Protein AF-A0A1M4SDB7-F1 (afdb_monomer_lite)

Structure (mmCIF, N/CA/C/O backbone):
data_AF-A0A1M4SDB7-F1
#
_entry.id   AF-A0A1M4SDB7-F1
#
loop_
_atom_site.group_PDB
_atom_site.id
_atom_site.type_symbol
_atom_site.label_atom_id
_atom_site.label_alt_id
_atom_site.label_comp_id
_atom_site.label_asym_id
_atom_site.label_entity_id
_atom_site.label_seq_id
_atom_site.pdbx_PDB_ins_code
_atom_site.Cartn_x
_atom_site.Cartn_y
_atom_site.Cartn_z
_atom_site.occupancy
_atom_site.B_iso_or_equiv
_atom_site.auth_seq_id
_atom_site.auth_comp_id
_atom_site.auth_asym_id
_atom_site.auth_atom_id
_atom_site.pdbx_PDB_model_num
ATOM 1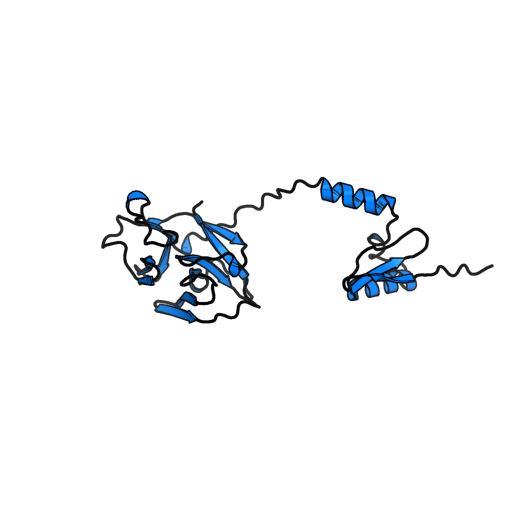 N N . MET A 1 1 ? -40.961 -13.966 50.372 1.00 44.09 1 MET A N 1
ATOM 2 C CA . MET A 1 1 ? -39.857 -13.161 49.801 1.00 44.09 1 MET A CA 1
ATOM 3 C C . MET A 1 1 ? -40.370 -12.512 48.524 1.00 44.09 1 MET A C 1
ATOM 5 O O . MET A 1 1 ? -40.897 -13.235 47.687 1.00 44.09 1 MET A O 1
ATOM 9 N N . LYS A 1 2 ? -40.316 -11.179 48.392 1.00 45.41 2 LYS A N 1
ATOM 10 C CA . LYS A 1 2 ? -40.636 -10.516 47.117 1.00 45.41 2 LYS A CA 1
ATOM 11 C C . LYS A 1 2 ? -39.521 -10.863 46.132 1.00 45.41 2 LYS A C 1
ATOM 13 O O . LYS A 1 2 ? -38.363 -10.577 46.411 1.00 45.41 2 LYS A O 1
ATOM 18 N N . LYS A 1 3 ? -39.868 -11.522 45.027 1.00 49.06 3 LYS A N 1
ATOM 19 C CA . LYS A 1 3 ? -38.944 -11.777 43.921 1.00 49.06 3 LYS A CA 1
ATOM 20 C C . LYS A 1 3 ? -38.669 -10.416 43.278 1.00 49.06 3 LYS A C 1
ATOM 22 O O . LYS A 1 3 ? -39.577 -9.844 42.680 1.00 49.06 3 LYS A O 1
ATOM 27 N N . VAL A 1 4 ? -37.485 -9.851 43.502 1.00 57.19 4 VAL A N 1
ATOM 28 C CA . VAL A 1 4 ? -37.049 -8.657 42.772 1.00 57.19 4 VAL A CA 1
ATOM 29 C C . VAL A 1 4 ? -36.775 -9.137 41.353 1.00 57.19 4 VAL A C 1
ATOM 31 O O . VAL A 1 4 ? -35.873 -9.940 41.134 1.00 57.19 4 VAL A O 1
ATOM 34 N N . VAL A 1 5 ? -37.648 -8.765 40.421 1.00 63.41 5 VAL A N 1
ATOM 35 C CA . VAL A 1 5 ? -37.418 -8.991 38.996 1.00 63.41 5 VAL A CA 1
ATOM 36 C C . VAL A 1 5 ? -36.678 -7.754 38.519 1.00 63.41 5 VAL A C 1
ATOM 38 O O . VAL A 1 5 ? -37.283 -6.697 38.354 1.00 63.41 5 VAL A O 1
ATOM 41 N N . GLU A 1 6 ? -35.360 -7.857 38.399 1.00 73.31 6 GLU A N 1
ATOM 42 C CA . GLU A 1 6 ? -34.582 -6.810 37.747 1.00 73.31 6 GLU A CA 1
ATOM 43 C C . GLU A 1 6 ? -34.997 -6.743 36.276 1.00 73.31 6 GLU A C 1
ATOM 45 O O . GLU A 1 6 ? -35.140 -7.766 35.605 1.00 73.31 6 GLU A O 1
ATOM 50 N N . THR A 1 7 ? -35.286 -5.531 35.807 1.00 89.19 7 THR A N 1
ATOM 51 C CA . THR A 1 7 ? -35.709 -5.286 34.427 1.00 89.19 7 THR A CA 1
ATOM 52 C C . THR A 1 7 ? -34.480 -4.967 33.593 1.00 89.19 7 THR A C 1
ATOM 54 O O . THR A 1 7 ? -33.691 -4.106 33.977 1.00 89.19 7 THR A O 1
ATOM 57 N N . ILE A 1 8 ? -34.342 -5.657 32.463 1.00 91.81 8 ILE A N 1
ATOM 58 C CA . ILE A 1 8 ? -33.351 -5.356 31.431 1.00 91.81 8 ILE A CA 1
ATOM 59 C C . ILE A 1 8 ? -34.097 -4.682 30.282 1.00 91.81 8 ILE A C 1
ATOM 61 O O . ILE A 1 8 ? -35.054 -5.250 29.750 1.00 91.81 8 ILE A O 1
ATOM 65 N N . THR A 1 9 ? -33.668 -3.483 29.908 1.00 94.75 9 THR A N 1
ATOM 66 C CA . THR A 1 9 ? -34.234 -2.716 28.793 1.00 94.75 9 THR A CA 1
ATOM 67 C C . THR A 1 9 ? -33.247 -2.722 27.636 1.00 94.75 9 THR A C 1
ATOM 69 O O . THR A 1 9 ? -32.058 -2.512 27.848 1.00 94.75 9 THR A O 1
ATOM 72 N N . ILE A 1 10 ? -33.737 -2.952 26.418 1.00 96.44 10 ILE A N 1
ATOM 73 C CA . ILE A 1 10 ? -32.946 -2.834 25.190 1.00 96.44 10 ILE A CA 1
ATOM 74 C C . ILE A 1 10 ? -33.500 -1.648 24.408 1.00 96.44 10 ILE A C 1
ATOM 76 O O . ILE A 1 10 ? -34.670 -1.641 24.023 1.00 96.44 10 ILE A O 1
ATOM 80 N N . GLU A 1 11 ? -32.661 -0.654 24.173 1.00 96.00 11 GLU A N 1
ATOM 81 C CA . GLU A 1 11 ? -32.990 0.553 23.430 1.00 96.00 11 GLU A CA 1
ATOM 82 C C . GLU A 1 11 ? -32.292 0.490 22.074 1.00 96.00 11 GLU A C 1
ATOM 84 O O . GLU A 1 11 ? -31.099 0.201 21.989 1.00 96.00 11 GLU A O 1
ATOM 89 N N . LYS A 1 12 ? -33.029 0.754 20.995 1.00 94.56 12 LYS A N 1
ATOM 90 C CA . LYS A 1 12 ? -32.434 0.915 19.668 1.00 94.56 12 LYS A CA 1
ATOM 91 C C . LYS A 1 12 ? -32.059 2.380 19.483 1.00 94.56 12 LYS A C 1
ATOM 93 O O . LYS A 1 12 ? -32.937 3.241 19.517 1.00 94.56 12 LYS A O 1
ATOM 98 N N . LEU A 1 13 ? -30.775 2.643 19.292 1.00 93.00 13 LEU A N 1
ATOM 99 C CA . LEU A 1 13 ? -30.229 3.983 19.135 1.00 93.00 13 LEU A CA 1
ATOM 100 C C . LEU A 1 13 ? -30.345 4.474 17.687 1.00 93.00 13 LEU A C 1
ATOM 102 O O . LEU A 1 13 ? -30.481 3.698 16.732 1.00 93.00 13 LEU A O 1
ATOM 106 N N . GLU A 1 14 ? -30.268 5.793 17.525 1.00 84.75 14 GLU A N 1
ATOM 107 C CA . GLU A 1 14 ? -30.090 6.422 16.219 1.00 84.75 14 GLU A CA 1
ATOM 108 C C . GLU A 1 14 ? -28.768 5.933 15.597 1.00 84.75 14 GLU A C 1
ATOM 110 O O . GLU A 1 14 ? -27.750 5.848 16.277 1.00 84.75 14 GLU A O 1
ATOM 115 N N . GLY A 1 15 ? -28.794 5.520 14.326 1.00 85.38 15 GLY A N 1
ATOM 116 C CA . GLY A 1 15 ? -27.656 4.854 13.672 1.00 85.38 15 GLY A CA 1
ATOM 117 C C . GLY A 1 15 ? -27.678 3.320 13.731 1.00 85.38 15 GLY A C 1
ATOM 118 O O . GLY A 1 15 ? -26.839 2.678 13.110 1.00 85.38 15 GLY A O 1
ATOM 119 N N . GLY A 1 16 ? -28.667 2.713 14.398 1.00 88.12 16 GLY A N 1
ATOM 120 C CA . GLY A 1 16 ? -28.910 1.265 14.342 1.00 88.12 16 GLY A CA 1
ATOM 121 C C . GLY A 1 16 ? -28.193 0.430 15.405 1.00 88.12 16 GLY A C 1
ATOM 122 O O . GLY A 1 16 ? -28.398 -0.783 15.429 1.00 88.12 16 GLY A O 1
ATOM 123 N N . ALA A 1 17 ? -27.419 1.065 16.288 1.00 93.75 17 ALA A N 1
ATOM 124 C CA . ALA A 1 17 ? -26.814 0.436 17.460 1.00 93.75 17 ALA A CA 1
ATOM 125 C C . ALA A 1 17 ? -27.846 0.147 18.568 1.00 93.75 17 ALA A C 1
ATOM 127 O O . ALA A 1 17 ? -28.995 0.600 18.513 1.00 93.75 17 ALA A O 1
ATOM 128 N N . PHE A 1 18 ? -27.424 -0.595 19.591 1.00 95.69 18 PHE A N 1
ATOM 129 C CA . PHE A 1 18 ? -28.254 -0.984 20.728 1.00 95.69 18 PHE A CA 1
ATOM 130 C C . PHE A 1 18 ? -27.613 -0.598 22.059 1.00 95.69 18 PHE A C 1
ATOM 132 O O . PHE A 1 18 ? -26.420 -0.806 22.260 1.00 95.69 18 PHE A O 1
ATOM 139 N N . ASN A 1 19 ? -28.438 -0.123 22.988 1.00 95.94 19 ASN A N 1
ATOM 140 C CA . ASN A 1 19 ? -28.073 0.099 24.380 1.00 95.94 19 ASN A CA 1
ATOM 141 C C . ASN A 1 19 ? -28.839 -0.885 25.269 1.00 95.94 19 ASN A C 1
ATOM 143 O O . ASN A 1 19 ? -30.054 -1.032 25.136 1.00 95.94 19 ASN A O 1
ATOM 147 N N . VAL A 1 20 ? -28.144 -1.562 26.177 1.00 95.25 20 VAL A N 1
ATOM 148 C CA . VAL A 1 20 ? -28.740 -2.462 27.168 1.00 95.25 20 VAL A CA 1
ATOM 149 C C . VAL A 1 20 ? -28.622 -1.810 28.535 1.00 95.25 20 VAL A C 1
ATOM 151 O O . VAL A 1 20 ? -27.523 -1.459 28.948 1.00 95.25 20 VAL A O 1
ATOM 154 N N . VAL A 1 21 ? -29.742 -1.664 29.242 1.00 93.81 21 VAL A N 1
ATOM 155 C CA . VAL A 1 21 ? -29.831 -0.985 30.542 1.00 93.81 21 VAL A CA 1
ATOM 156 C C . VAL A 1 21 ? -30.334 -1.952 31.608 1.00 93.81 21 VAL A C 1
ATOM 158 O O . VAL A 1 21 ? -31.355 -2.616 31.418 1.00 93.81 21 VAL A O 1
ATOM 161 N N . GLN A 1 22 ? -29.651 -1.993 32.752 1.00 91.25 22 GLN A N 1
ATOM 162 C CA . GLN A 1 22 ? -30.081 -2.718 33.948 1.00 91.25 22 GLN A CA 1
ATOM 163 C C . GLN A 1 22 ? -29.703 -1.905 35.190 1.00 91.25 22 GLN A C 1
ATOM 165 O O . GLN A 1 22 ? -28.526 -1.751 35.516 1.00 91.25 22 GLN A O 1
ATOM 170 N N . GLY A 1 23 ? -30.708 -1.385 35.896 1.00 89.00 23 GLY A N 1
ATOM 171 C CA . GLY A 1 23 ? -30.477 -0.520 37.055 1.00 89.00 23 GLY A CA 1
ATOM 172 C C . GLY A 1 23 ? -29.825 0.808 36.658 1.00 89.00 23 GLY A C 1
ATOM 173 O O . GLY A 1 23 ? -30.372 1.543 35.842 1.00 89.00 23 GLY A O 1
ATOM 174 N N . ASP A 1 24 ? -28.678 1.118 37.259 1.00 90.75 24 ASP A N 1
ATOM 175 C CA . ASP A 1 24 ? -27.860 2.315 37.013 1.00 90.75 24 ASP A CA 1
ATOM 176 C C . ASP A 1 24 ? -26.746 2.095 35.972 1.00 90.75 24 ASP A C 1
ATOM 178 O O . ASP A 1 24 ? -25.956 3.004 35.703 1.00 90.75 24 ASP A O 1
ATOM 182 N N . ARG A 1 25 ? -26.679 0.897 35.380 1.00 91.81 25 ARG A N 1
ATOM 183 C CA . ARG A 1 25 ? -25.647 0.505 34.419 1.00 91.81 25 ARG A CA 1
ATOM 184 C C . ARG A 1 25 ? -26.203 0.338 33.019 1.00 91.81 25 ARG A C 1
ATOM 186 O O . ARG A 1 25 ? -27.335 -0.117 32.837 1.00 91.81 25 ARG A O 1
ATOM 193 N N . TYR A 1 26 ? -25.369 0.651 32.035 1.00 94.44 26 TYR A N 1
ATOM 194 C CA . TYR A 1 26 ? -25.718 0.533 30.626 1.00 94.44 26 TYR A CA 1
ATOM 195 C C . TYR A 1 26 ? -24.505 0.208 29.745 1.00 94.44 26 TYR A C 1
ATOM 197 O O . TYR A 1 26 ? -23.362 0.428 30.155 1.00 94.44 26 TYR A O 1
ATOM 205 N N . SER A 1 27 ? -24.754 -0.328 28.547 1.00 92.44 27 SER A N 1
ATOM 206 C CA . SER A 1 27 ? -23.711 -0.759 27.602 1.00 92.44 27 SER A CA 1
ATOM 207 C C . SER A 1 27 ? -23.250 0.309 26.610 1.00 92.44 27 SER A C 1
ATOM 209 O O . SER A 1 27 ? -22.166 0.174 26.052 1.00 92.44 27 SER A O 1
ATOM 211 N N . ASP A 1 28 ? -24.059 1.352 26.408 1.00 87.75 28 ASP A N 1
ATOM 212 C CA . ASP A 1 28 ? -23.886 2.429 25.422 1.00 87.75 28 ASP A CA 1
ATOM 213 C C . ASP A 1 28 ? -24.162 1.973 23.980 1.00 87.75 28 ASP A C 1
ATOM 215 O O . ASP A 1 28 ? -25.329 1.872 23.604 1.00 87.75 28 ASP A O 1
ATOM 219 N N . GLN A 1 29 ? -23.137 1.658 23.181 1.00 91.69 29 GLN A N 1
ATOM 220 C CA . GLN A 1 29 ? -23.291 1.311 21.762 1.00 91.69 29 GLN A CA 1
ATOM 221 C C . GLN A 1 29 ? -22.813 -0.110 21.465 1.00 91.69 29 GLN A C 1
ATOM 223 O O . GLN A 1 29 ? -21.615 -0.363 21.383 1.00 91.69 29 GLN A O 1
ATOM 228 N N . LEU A 1 30 ? -23.761 -1.026 21.265 1.00 92.06 30 LEU A N 1
ATOM 229 C CA . LEU A 1 30 ? -23.500 -2.402 20.847 1.00 92.06 30 LEU A CA 1
ATOM 230 C C . LEU A 1 30 ? -24.044 -2.685 19.446 1.00 92.06 30 LEU A C 1
ATOM 232 O O . LEU A 1 30 ? -25.121 -2.210 19.066 1.00 92.06 30 LEU A O 1
ATOM 236 N N . GLY A 1 31 ? -23.332 -3.532 18.708 1.00 91.75 31 GLY A N 1
ATOM 237 C CA . GLY A 1 31 ? -23.851 -4.228 17.539 1.00 91.75 31 GLY A CA 1
ATOM 238 C C . GLY A 1 31 ? -24.900 -5.285 17.910 1.00 91.75 31 GLY A C 1
ATOM 239 O O . GLY A 1 31 ? -25.109 -5.619 19.077 1.00 91.75 31 GLY A O 1
ATOM 240 N N . TRP A 1 32 ? -25.577 -5.835 16.898 1.00 91.19 32 TRP A N 1
ATOM 241 C CA . TRP A 1 32 ? -26.649 -6.822 17.090 1.00 91.19 32 TRP A CA 1
ATOM 242 C C . TRP A 1 32 ? -26.182 -8.071 17.856 1.00 91.19 32 TRP A C 1
ATOM 244 O O . TRP A 1 32 ? -26.794 -8.445 18.857 1.00 91.19 32 TRP A O 1
ATOM 254 N N . ASP A 1 33 ? -25.077 -8.682 17.423 1.00 92.50 33 ASP A N 1
ATOM 255 C CA . ASP A 1 33 ? -24.557 -9.909 18.040 1.00 92.50 33 ASP A CA 1
ATOM 256 C C . ASP A 1 33 ? -24.003 -9.656 19.450 1.00 92.50 33 ASP A C 1
ATOM 258 O O . ASP A 1 33 ? -24.187 -10.474 20.354 1.00 92.50 33 ASP A O 1
ATOM 262 N N . GLU A 1 34 ? -23.393 -8.489 19.672 1.00 92.00 34 GLU A N 1
ATOM 263 C CA . GLU A 1 34 ? -22.890 -8.064 20.983 1.00 92.00 34 GLU A CA 1
ATOM 264 C C . GLU A 1 34 ? -24.038 -7.864 21.981 1.00 92.00 34 GLU A C 1
ATOM 266 O O . GLU A 1 34 ? -23.973 -8.353 23.112 1.00 92.00 34 GLU A O 1
ATOM 271 N N . MET A 1 35 ? -25.130 -7.223 21.547 1.00 94.38 35 MET A N 1
ATOM 272 C CA . MET A 1 35 ? -26.349 -7.062 22.343 1.00 94.38 35 MET A CA 1
ATOM 273 C C . MET A 1 35 ? -26.949 -8.419 22.731 1.00 94.38 35 MET A C 1
ATOM 275 O O . MET A 1 35 ? -27.258 -8.637 23.906 1.00 94.38 35 MET A O 1
ATOM 279 N N . LEU A 1 36 ? -27.063 -9.361 21.787 1.00 92.38 36 LEU A N 1
ATOM 280 C CA . LEU A 1 36 ? -27.578 -10.706 22.071 1.00 92.38 36 LEU A CA 1
ATOM 281 C C . LEU A 1 36 ? -26.688 -11.467 23.059 1.00 92.38 36 LEU A C 1
ATOM 283 O O . LEU A 1 36 ? -27.201 -12.120 23.977 1.00 92.38 36 LEU A O 1
ATOM 287 N N . GLY A 1 37 ? -25.367 -11.368 22.897 1.00 90.25 37 GLY A N 1
ATOM 288 C CA . GLY A 1 37 ? -24.394 -11.955 23.814 1.00 90.25 37 GLY A CA 1
ATOM 289 C C . GLY A 1 37 ? -24.533 -11.392 25.227 1.00 90.25 37 GLY A C 1
ATOM 290 O O . GLY A 1 37 ? -24.603 -12.156 26.194 1.00 90.25 37 GLY A O 1
ATOM 291 N N . LEU A 1 38 ? -24.668 -10.069 25.349 1.00 91.69 38 LEU A N 1
ATOM 292 C CA . LEU A 1 38 ? -24.831 -9.399 26.635 1.00 91.69 38 LEU A CA 1
ATOM 293 C C . LEU A 1 38 ? -26.140 -9.788 27.328 1.00 91.69 38 LEU A C 1
ATOM 295 O O . LEU A 1 38 ? -26.120 -10.187 28.490 1.00 91.69 38 LEU A O 1
ATOM 299 N N . VAL A 1 39 ? -27.274 -9.736 26.627 1.00 91.25 39 VAL A N 1
ATOM 300 C CA . VAL A 1 39 ? -28.582 -10.110 27.196 1.00 91.25 39 VAL A CA 1
ATOM 301 C C . VAL A 1 39 ? -28.589 -11.573 27.640 1.00 91.25 39 VAL A C 1
ATOM 303 O O . VAL A 1 39 ? -29.097 -11.897 28.717 1.00 91.25 39 VAL A O 1
ATOM 306 N N . SER A 1 40 ? -27.980 -12.463 26.853 1.00 89.06 40 SER A N 1
ATOM 307 C CA . SER A 1 40 ? -27.821 -13.873 27.226 1.00 89.06 40 SER A CA 1
ATOM 308 C C . SER A 1 40 ? -26.972 -14.025 28.490 1.00 89.06 40 SER A C 1
ATOM 310 O O . SER A 1 40 ? -27.337 -14.770 29.401 1.00 89.06 40 SER A O 1
ATOM 312 N N . ALA A 1 41 ? -25.869 -13.279 28.592 1.00 87.69 41 ALA A N 1
ATOM 313 C CA . ALA A 1 41 ? -25.008 -13.285 29.768 1.00 87.69 41 ALA A CA 1
ATOM 314 C C . ALA A 1 41 ? -25.743 -12.785 31.026 1.00 87.69 41 ALA A 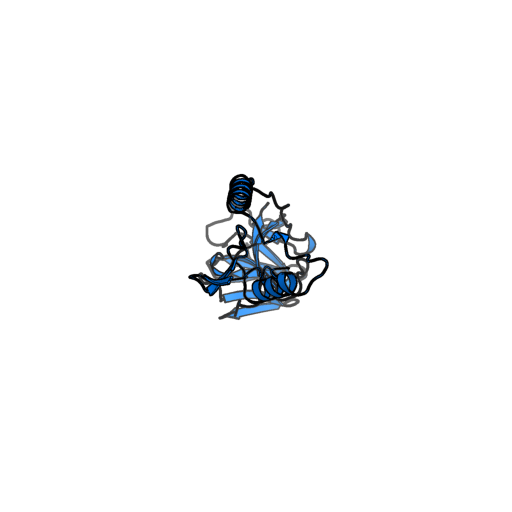C 1
ATOM 316 O O . ALA A 1 41 ? -25.644 -13.418 32.075 1.00 87.69 41 ALA A O 1
ATOM 317 N N . LEU A 1 42 ? -26.540 -11.718 30.907 1.00 86.38 42 LEU A N 1
ATOM 318 C CA . LEU A 1 42 ? -27.315 -11.136 32.010 1.00 86.38 42 LEU A CA 1
ATOM 319 C C . LEU A 1 42 ? -28.453 -12.034 32.508 1.00 86.38 42 LEU A C 1
ATOM 321 O O . LEU A 1 42 ? -28.862 -11.933 33.663 1.00 86.38 42 LEU A O 1
ATOM 325 N N . THR A 1 43 ? -28.985 -12.902 31.647 1.00 85.50 43 THR A N 1
ATOM 326 C CA . THR A 1 43 ? -30.176 -13.708 31.962 1.00 85.50 43 THR A CA 1
ATOM 327 C C . THR A 1 43 ? -29.873 -15.168 32.294 1.00 85.50 43 THR A C 1
ATOM 329 O O . THR A 1 43 ? -30.676 -15.804 32.979 1.00 85.50 43 THR A O 1
ATOM 332 N N . ILE A 1 44 ? -28.741 -15.715 31.832 1.00 76.12 44 ILE A N 1
ATOM 333 C CA . ILE A 1 44 ? -28.458 -17.160 31.893 1.00 76.12 44 ILE A CA 1
ATOM 334 C C . ILE A 1 44 ? -27.129 -17.485 32.590 1.00 76.12 44 ILE A C 1
ATOM 336 O O . ILE A 1 44 ? -27.035 -18.506 33.277 1.00 76.12 44 ILE A O 1
ATOM 340 N N . ALA A 1 45 ? -26.081 -16.679 32.404 1.00 66.06 45 ALA A N 1
ATOM 341 C CA . ALA A 1 45 ? -24.730 -17.099 32.768 1.00 66.06 45 ALA A CA 1
ATOM 342 C C . ALA A 1 45 ? -24.467 -17.007 34.283 1.00 66.06 45 ALA A C 1
ATOM 344 O O . ALA A 1 45 ? -24.686 -15.977 34.913 1.00 66.06 45 ALA A O 1
ATOM 345 N N . LYS A 1 46 ? -23.941 -18.096 34.867 1.00 58.62 46 LYS A N 1
ATOM 346 C CA . LYS A 1 46 ? -23.459 -18.128 36.264 1.00 58.62 46 LYS A CA 1
ATOM 347 C C . LYS A 1 46 ? -22.172 -17.324 36.477 1.00 58.62 46 LYS A C 1
ATOM 349 O O . LYS A 1 46 ? -21.917 -16.930 37.608 1.00 58.62 46 LYS A O 1
ATOM 354 N N . ASP A 1 47 ? -21.389 -17.125 35.414 1.00 62.09 47 ASP A N 1
ATOM 355 C CA . ASP A 1 47 ? -20.155 -16.331 35.411 1.00 62.09 47 ASP A CA 1
ATOM 356 C C . ASP A 1 47 ? -20.013 -15.573 34.066 1.00 62.09 47 ASP A C 1
ATOM 358 O O . ASP A 1 47 ? -19.471 -16.096 33.089 1.00 62.09 47 ASP A O 1
ATOM 362 N N . PRO A 1 48 ? -20.667 -14.409 33.931 1.00 63.00 48 PRO A N 1
ATOM 363 C CA . PRO A 1 48 ? -20.790 -13.694 32.658 1.00 63.00 48 PRO A CA 1
ATOM 364 C C . PRO A 1 48 ? -19.544 -12.864 32.279 1.00 63.00 48 PRO A C 1
ATOM 366 O O . PRO A 1 48 ? -19.333 -11.760 32.779 1.00 63.00 48 PRO A O 1
ATOM 369 N N . ASN A 1 49 ? -18.788 -13.324 31.274 1.00 64.81 49 ASN A N 1
ATOM 370 C CA . ASN A 1 49 ? -17.640 -12.597 30.692 1.00 64.81 49 ASN A CA 1
ATOM 371 C C . ASN A 1 49 ? -18.002 -11.237 30.049 1.00 64.81 49 ASN A C 1
ATOM 373 O O . ASN A 1 49 ? -17.145 -10.369 29.880 1.00 64.81 49 ASN A O 1
ATOM 377 N N . CYS A 1 50 ? -19.270 -11.023 29.692 1.00 68.69 50 CYS A N 1
ATOM 378 C CA . CYS A 1 50 ? -19.730 -9.820 28.990 1.00 68.69 50 CYS A CA 1
ATOM 379 C C . CYS A 1 50 ? -20.129 -8.666 29.930 1.00 68.69 50 CYS A C 1
ATOM 381 O O . CYS A 1 50 ? -20.491 -7.596 29.450 1.00 68.69 50 CYS A O 1
ATOM 383 N N . LEU A 1 51 ? -20.049 -8.831 31.261 1.00 77.88 51 LEU A N 1
ATOM 384 C CA . LEU A 1 51 ? -20.441 -7.766 32.202 1.00 77.88 51 LEU A CA 1
ATOM 385 C C . LEU A 1 51 ? -19.547 -6.530 32.154 1.00 77.88 51 LEU A C 1
ATOM 387 O O . LEU A 1 51 ? -19.965 -5.478 32.625 1.00 77.88 51 LEU A O 1
ATOM 391 N N . HIS A 1 52 ? -18.344 -6.630 31.587 1.00 81.19 52 HIS A N 1
ATOM 392 C CA . HIS A 1 52 ? -17.446 -5.484 31.448 1.00 81.19 52 HIS A CA 1
ATOM 393 C C . HIS A 1 52 ? -18.034 -4.365 30.566 1.00 81.19 52 HIS A C 1
ATOM 395 O O . HIS A 1 52 ? -17.571 -3.227 30.642 1.00 81.19 52 HIS A O 1
ATOM 401 N N . TRP A 1 53 ? -19.058 -4.668 29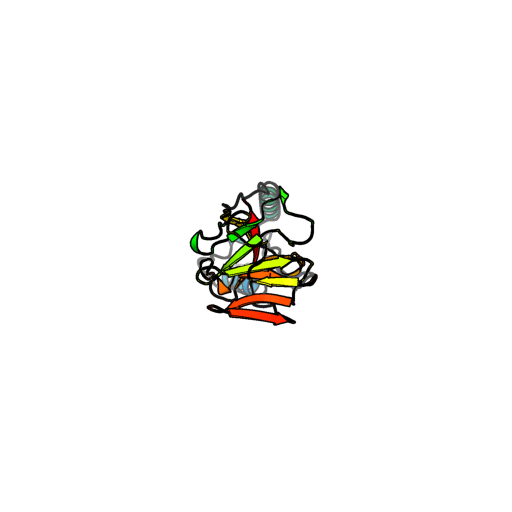.759 1.00 85.00 53 TRP A N 1
ATOM 402 C CA . TRP A 1 53 ? -19.833 -3.672 29.020 1.00 85.00 53 TRP A CA 1
ATOM 403 C C . TRP A 1 53 ? -20.839 -2.919 29.896 1.00 85.00 53 TRP A C 1
ATOM 405 O O . TRP A 1 53 ? -21.147 -1.774 29.594 1.00 85.00 53 TRP A O 1
ATOM 415 N N . MET A 1 54 ? -21.320 -3.504 30.998 1.00 91.62 54 MET A N 1
ATOM 416 C CA . MET A 1 54 ? -22.288 -2.865 31.896 1.00 91.62 54 MET A CA 1
ATOM 417 C C . MET A 1 54 ? -21.585 -1.944 32.887 1.00 91.62 54 MET A C 1
ATOM 419 O O . MET A 1 54 ? -21.152 -2.379 33.959 1.00 91.62 54 MET A O 1
ATOM 423 N N . LYS A 1 55 ? -21.517 -0.663 32.538 1.00 91.31 55 LYS A N 1
ATOM 424 C CA . LYS A 1 55 ? -20.827 0.368 33.318 1.00 91.31 55 LYS A CA 1
ATOM 425 C C . LYS A 1 55 ? -21.800 1.421 33.830 1.00 91.31 55 LYS A C 1
ATOM 427 O O . LYS A 1 55 ? -22.855 1.638 33.230 1.00 91.31 55 LYS A O 1
ATOM 432 N N . THR A 1 56 ? -21.452 2.084 34.928 1.00 92.88 56 THR A N 1
ATOM 433 C CA . THR A 1 56 ? -22.152 3.304 35.347 1.00 92.88 56 THR A CA 1
ATOM 434 C C . THR A 1 56 ? -21.785 4.467 34.428 1.00 92.88 56 THR A C 1
ATOM 436 O O . THR A 1 56 ? -20.829 4.409 33.648 1.00 92.88 56 THR A O 1
ATOM 439 N N . LYS A 1 57 ? -22.531 5.565 34.539 1.00 90.19 57 LYS A N 1
ATOM 440 C CA . LYS A 1 57 ? -22.232 6.793 33.802 1.00 90.19 57 LYS A CA 1
ATOM 441 C C . LYS A 1 57 ? -20.815 7.306 34.091 1.00 90.19 57 LYS A C 1
ATOM 443 O O . LYS A 1 57 ? -20.096 7.665 33.165 1.00 90.19 57 LYS A O 1
ATOM 448 N N . GLU A 1 58 ? -20.395 7.302 35.353 1.00 88.94 58 GLU A N 1
ATOM 449 C CA . GLU A 1 58 ? -19.069 7.768 35.772 1.00 88.94 58 GLU A CA 1
ATOM 450 C C . GLU A 1 58 ? -17.952 6.892 35.192 1.00 88.94 58 GLU A C 1
ATOM 452 O O . GLU A 1 58 ? -16.918 7.404 34.770 1.00 88.94 58 GLU A O 1
ATOM 457 N N . GLU A 1 59 ? -18.157 5.576 35.132 1.00 88.56 59 GLU A N 1
ATOM 458 C CA . GLU A 1 59 ? -17.201 4.634 34.539 1.00 88.56 59 GLU A CA 1
ATOM 459 C C . GLU A 1 59 ? -17.077 4.832 33.020 1.00 88.56 59 GLU A C 1
ATOM 461 O O . GLU A 1 59 ? -15.971 4.776 32.474 1.00 88.56 59 GLU A O 1
ATOM 466 N N . HIS A 1 60 ? -18.188 5.114 32.333 1.00 88.19 60 HIS A N 1
ATOM 467 C CA . HIS A 1 60 ? -18.178 5.497 30.918 1.00 88.19 60 HIS A CA 1
ATOM 468 C C . HIS A 1 60 ? -17.437 6.814 30.690 1.00 88.19 60 HIS A C 1
ATOM 470 O O . HIS A 1 60 ? -16.580 6.895 29.812 1.00 88.19 60 HIS A O 1
ATOM 476 N N . GLU A 1 61 ? -17.696 7.833 31.507 1.00 86.44 61 GLU A N 1
ATOM 477 C CA . GLU A 1 61 ? -17.001 9.121 31.420 1.00 86.44 61 GLU A CA 1
ATOM 478 C C . GLU A 1 61 ? -15.493 8.979 31.673 1.00 86.44 61 GLU A C 1
ATOM 480 O O . GLU A 1 61 ? -14.690 9.555 30.937 1.00 86.44 61 GLU A O 1
ATOM 485 N N . GLN A 1 62 ? -15.089 8.169 32.656 1.00 86.38 62 GLN A N 1
ATOM 486 C CA . GLN A 1 62 ? -13.680 7.869 32.931 1.00 86.38 62 GLN A CA 1
ATOM 487 C C . GLN A 1 62 ? -13.016 7.118 31.775 1.00 86.38 62 GLN A C 1
ATOM 489 O O . GLN A 1 62 ? -11.882 7.430 31.411 1.00 86.38 62 GLN A O 1
ATOM 494 N N . HIS A 1 63 ? -13.717 6.156 31.175 1.00 81.50 63 HIS A N 1
ATOM 495 C CA . HIS A 1 63 ? -13.224 5.414 30.018 1.00 81.50 63 HIS A CA 1
ATOM 496 C C . HIS A 1 63 ? -13.067 6.314 28.786 1.00 81.50 63 HIS A C 1
ATOM 498 O O . HIS A 1 63 ? -12.044 6.280 28.110 1.00 81.50 63 HIS A O 1
ATOM 504 N N . LEU A 1 64 ? -14.036 7.188 28.519 1.00 80.88 64 LEU A N 1
ATOM 505 C CA . LEU A 1 64 ? -13.931 8.166 27.438 1.00 80.88 64 LEU A CA 1
ATOM 506 C C . LEU A 1 64 ? -12.809 9.176 27.698 1.00 80.88 64 LEU A C 1
ATOM 508 O O . LEU A 1 64 ? -12.098 9.555 26.770 1.00 80.88 64 LEU A O 1
ATOM 512 N N . ALA A 1 65 ? -12.615 9.601 28.948 1.00 81.44 65 ALA A N 1
ATOM 513 C CA . ALA A 1 65 ? -11.511 10.475 29.325 1.00 81.44 65 ALA A CA 1
ATOM 514 C C . ALA A 1 65 ? -10.147 9.791 29.146 1.00 81.44 65 ALA A C 1
ATOM 516 O O . ALA A 1 65 ? -9.204 10.441 28.697 1.00 81.44 65 ALA A O 1
ATOM 517 N N . SER A 1 66 ? -10.028 8.492 29.447 1.00 76.94 66 SER A N 1
ATOM 518 C CA . SER A 1 66 ? -8.782 7.754 29.219 1.00 76.94 66 SER A CA 1
ATOM 519 C C . SER A 1 66 ? -8.491 7.567 27.731 1.00 76.94 66 SER A C 1
ATOM 521 O O . SER A 1 66 ? -7.348 7.750 27.328 1.00 76.94 66 SER A O 1
ATOM 523 N N . ILE A 1 67 ? -9.513 7.313 26.905 1.00 72.06 67 ILE A N 1
ATOM 524 C CA . ILE A 1 67 ? -9.370 7.250 25.443 1.00 72.06 67 ILE A CA 1
ATOM 525 C C . ILE A 1 67 ? -8.968 8.613 24.870 1.00 72.06 67 ILE A C 1
ATOM 527 O O . ILE A 1 67 ? -8.046 8.685 24.065 1.00 72.06 67 ILE A O 1
ATOM 531 N N . ARG A 1 68 ? -9.604 9.708 25.307 1.00 71.38 68 ARG A N 1
ATOM 532 C CA . ARG A 1 68 ? -9.258 11.072 24.858 1.00 71.38 68 ARG A CA 1
ATOM 533 C C . ARG A 1 68 ? -7.831 11.485 25.217 1.00 71.38 68 ARG A C 1
ATOM 535 O O . ARG A 1 68 ? -7.262 12.320 24.525 1.00 71.38 68 ARG A O 1
ATOM 542 N N . ASN A 1 69 ? -7.284 10.927 26.293 1.00 65.50 69 ASN A N 1
ATOM 543 C CA . ASN A 1 69 ? -5.925 11.190 26.758 1.00 65.50 69 ASN A CA 1
ATOM 544 C C . ASN A 1 69 ? -4.914 10.133 26.288 1.00 65.50 69 ASN A C 1
ATOM 546 O O . ASN A 1 69 ? -3.749 10.210 26.683 1.00 65.50 69 ASN A O 1
ATOM 550 N N . MET A 1 70 ? -5.322 9.150 25.474 1.00 55.72 70 MET A N 1
ATOM 551 C CA . MET A 1 70 ? -4.351 8.282 24.818 1.00 55.72 70 MET A CA 1
ATOM 552 C C . MET A 1 70 ? -3.568 9.112 23.794 1.00 55.72 70 MET A C 1
ATOM 554 O O . MET A 1 70 ? -4.183 9.839 23.009 1.00 55.72 70 MET A O 1
ATOM 558 N N . PRO A 1 71 ? -2.226 9.036 23.792 1.00 54.59 71 PRO A N 1
ATOM 559 C CA . PRO A 1 71 ? -1.434 9.669 22.752 1.00 54.59 71 PRO A CA 1
ATOM 560 C C . PRO A 1 71 ? -1.887 9.130 21.391 1.00 54.59 71 PRO A C 1
ATOM 562 O O . PRO A 1 71 ? -1.977 7.921 21.188 1.00 54.59 71 PRO A O 1
ATOM 565 N N . SER A 1 72 ? -2.195 10.042 20.470 1.00 57.41 72 SER A N 1
ATOM 566 C CA . SER A 1 72 ? -2.641 9.746 19.102 1.00 57.41 72 SER A CA 1
ATOM 567 C C . SER A 1 72 ? -1.558 9.105 18.229 1.00 57.41 72 SER A C 1
ATOM 569 O O . SER A 1 72 ? -1.833 8.715 17.100 1.00 57.41 72 SER A O 1
ATOM 571 N N . GLU A 1 73 ? -0.335 9.002 18.739 1.00 51.94 73 GLU A N 1
ATOM 572 C CA . GLU A 1 73 ? 0.819 8.431 18.056 1.00 51.94 73 GLU A CA 1
ATOM 573 C C . GLU A 1 73 ? 1.165 7.088 18.699 1.00 51.94 73 GLU A C 1
ATOM 575 O O . GLU A 1 73 ? 2.024 6.973 19.572 1.00 51.94 73 GLU A O 1
ATOM 580 N N . VAL A 1 74 ? 0.460 6.045 18.266 1.00 53.22 74 VAL A N 1
ATOM 581 C CA . VAL A 1 74 ? 1.058 4.712 18.263 1.00 53.22 74 VAL A CA 1
ATOM 582 C C . VAL A 1 74 ? 2.038 4.729 17.095 1.00 53.22 74 VAL A C 1
ATOM 584 O O . VAL A 1 74 ? 1.616 4.678 15.941 1.00 53.22 74 VAL A O 1
ATOM 587 N N . GLU A 1 75 ? 3.334 4.880 17.376 1.00 50.03 75 GLU A N 1
ATOM 588 C CA . GLU A 1 75 ? 4.367 4.670 16.361 1.00 50.03 75 GLU A CA 1
ATOM 589 C C . GLU A 1 75 ? 4.358 3.186 15.992 1.00 50.03 75 GLU A C 1
ATOM 591 O O . GLU A 1 75 ? 4.921 2.338 16.684 1.00 50.03 75 GLU A O 1
ATOM 596 N N . PHE A 1 76 ? 3.627 2.852 14.932 1.00 56.00 76 PHE A N 1
ATOM 597 C CA . PHE A 1 76 ? 3.760 1.555 14.297 1.00 56.00 76 PHE A CA 1
ATOM 598 C C . PHE A 1 76 ? 5.144 1.510 13.657 1.00 56.00 76 PHE A C 1
ATOM 600 O O . PHE A 1 76 ? 5.508 2.420 12.913 1.00 56.00 76 PHE A O 1
ATOM 607 N N . GLU A 1 77 ? 5.914 0.466 13.960 1.00 70.88 77 GLU A N 1
ATOM 608 C CA . GLU A 1 77 ? 7.167 0.202 13.258 1.00 70.88 77 GLU A CA 1
ATOM 609 C C . GLU A 1 77 ? 6.905 0.233 11.745 1.00 70.88 77 GLU A C 1
ATOM 611 O O . GLU A 1 77 ? 5.955 -0.388 11.256 1.00 70.88 77 GLU A O 1
ATOM 616 N N . ASP A 1 78 ? 7.724 1.000 11.018 1.00 84.31 78 ASP A N 1
ATOM 617 C CA . ASP A 1 78 ? 7.600 1.133 9.569 1.00 84.31 78 ASP A CA 1
ATOM 618 C C . ASP A 1 78 ? 7.629 -0.266 8.930 1.00 84.31 78 ASP A C 1
ATOM 620 O O . ASP A 1 78 ? 8.585 -1.030 9.086 1.00 84.31 78 ASP A O 1
ATOM 624 N N . ILE A 1 79 ? 6.581 -0.609 8.180 1.00 91.44 79 ILE A N 1
ATOM 625 C CA . ILE A 1 79 ? 6.552 -1.856 7.417 1.00 91.44 79 ILE A CA 1
ATOM 626 C C . ILE A 1 79 ? 7.462 -1.664 6.206 1.00 91.44 79 ILE A C 1
ATOM 628 O O . ILE A 1 79 ? 7.134 -0.909 5.296 1.00 91.44 79 ILE A O 1
ATOM 632 N N . LEU A 1 80 ? 8.605 -2.339 6.177 1.00 94.62 80 LEU A N 1
ATOM 633 C CA . LEU A 1 80 ? 9.564 -2.211 5.083 1.00 94.62 80 LEU A CA 1
ATOM 634 C C . LEU A 1 80 ? 9.200 -3.105 3.891 1.00 94.62 80 LEU A C 1
ATOM 636 O O . LEU A 1 80 ? 8.744 -4.236 4.055 1.00 94.62 80 LEU A O 1
ATOM 640 N N . VAL A 1 81 ? 9.455 -2.605 2.680 1.00 94.44 81 VAL A N 1
ATOM 641 C CA . VAL A 1 81 ? 9.459 -3.426 1.463 1.00 94.44 81 VAL A CA 1
ATOM 642 C C . VAL A 1 81 ? 10.629 -4.414 1.542 1.00 94.44 81 VAL A C 1
ATOM 644 O O . VAL A 1 81 ? 11.755 -3.969 1.789 1.00 94.44 81 VAL A O 1
ATOM 647 N N . PRO A 1 82 ? 10.418 -5.726 1.329 1.00 94.31 82 PRO A N 1
ATOM 648 C CA . PRO A 1 82 ? 11.514 -6.689 1.319 1.00 94.31 82 PRO A CA 1
ATOM 649 C C . PRO A 1 82 ? 12.564 -6.355 0.253 1.00 94.31 82 PRO A C 1
ATOM 651 O O . PRO A 1 82 ? 12.222 -6.053 -0.891 1.00 94.31 82 PRO A O 1
ATOM 654 N N . GLU A 1 83 ? 13.850 -6.477 0.596 1.00 88.06 83 GLU A N 1
ATOM 655 C CA . GLU A 1 83 ? 14.966 -6.166 -0.318 1.00 88.06 83 GLU A CA 1
ATOM 656 C C . GLU A 1 83 ? 14.889 -6.945 -1.649 1.00 88.06 83 GLU A C 1
ATOM 658 O O . GLU A 1 83 ? 15.331 -6.453 -2.688 1.00 88.06 83 GLU A O 1
ATOM 663 N N . GLY A 1 84 ? 14.285 -8.140 -1.630 1.00 88.75 84 GLY A N 1
ATOM 664 C CA . GLY A 1 84 ? 14.115 -9.008 -2.798 1.00 88.75 84 GLY A CA 1
ATOM 665 C C . GLY A 1 84 ? 13.192 -8.462 -3.895 1.00 88.75 84 GLY A C 1
ATOM 666 O O . GLY A 1 84 ? 13.334 -8.879 -5.039 1.00 88.75 84 GLY A O 1
ATOM 667 N N . ILE A 1 85 ? 12.307 -7.507 -3.584 1.00 92.62 85 ILE A N 1
ATOM 668 C CA . ILE A 1 85 ? 11.390 -6.897 -4.566 1.00 92.62 85 ILE A CA 1
ATOM 669 C C . ILE A 1 85 ? 12.142 -6.025 -5.579 1.00 92.62 85 ILE A C 1
ATOM 671 O O . ILE A 1 85 ? 11.704 -5.858 -6.714 1.00 92.62 85 ILE A O 1
ATOM 675 N N . GLY A 1 86 ? 13.293 -5.467 -5.189 1.00 91.56 86 GLY A N 1
ATOM 676 C CA . GLY A 1 86 ? 14.108 -4.649 -6.082 1.00 91.56 86 GLY A CA 1
ATOM 677 C C . GLY A 1 86 ? 13.415 -3.350 -6.498 1.00 91.56 86 GLY A C 1
ATOM 678 O O . GLY A 1 86 ? 13.158 -3.134 -7.683 1.00 91.56 86 GLY A O 1
ATOM 679 N N . ILE A 1 87 ? 13.157 -2.460 -5.534 1.00 94.75 87 ILE A N 1
ATOM 680 C CA . ILE A 1 87 ? 12.693 -1.094 -5.808 1.00 94.75 87 ILE A CA 1
ATOM 681 C C . ILE A 1 87 ? 13.886 -0.171 -6.054 1.00 94.75 87 ILE A C 1
ATOM 683 O O . ILE A 1 87 ? 14.862 -0.145 -5.302 1.00 94.75 87 ILE A O 1
ATOM 687 N N . TYR A 1 88 ? 13.794 0.606 -7.127 1.00 92.69 88 TYR A N 1
ATOM 688 C CA . TYR A 1 88 ? 14.820 1.545 -7.550 1.00 92.69 88 TYR A CA 1
ATOM 689 C C . TYR A 1 88 ? 14.239 2.944 -7.682 1.00 92.69 88 TYR A C 1
ATOM 691 O O . TYR A 1 88 ? 13.083 3.108 -8.050 1.00 92.69 88 TYR A O 1
ATOM 699 N N . MET A 1 89 ? 15.059 3.962 -7.448 1.00 90.56 89 MET A N 1
ATOM 700 C CA . MET A 1 89 ? 14.670 5.357 -7.633 1.00 90.56 89 MET A CA 1
ATOM 701 C C . MET A 1 89 ? 15.550 6.020 -8.683 1.00 90.56 89 MET A C 1
ATOM 703 O O . MET A 1 89 ? 16.777 5.868 -8.668 1.00 90.56 89 MET A O 1
ATOM 707 N N . VAL A 1 90 ? 14.926 6.773 -9.590 1.00 85.75 90 VAL A N 1
ATOM 708 C CA . VAL A 1 90 ? 15.643 7.638 -10.533 1.00 85.75 90 VAL A CA 1
ATOM 709 C C . VAL A 1 90 ? 16.362 8.733 -9.768 1.00 85.75 90 VAL A C 1
ATOM 711 O O . V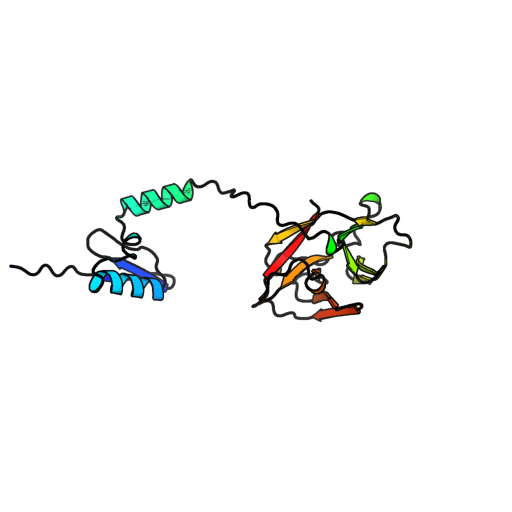AL A 1 90 ? 15.818 9.329 -8.843 1.00 85.75 90 VAL A O 1
ATOM 714 N N . ASN A 1 91 ? 17.598 9.020 -10.176 1.00 78.88 91 ASN A N 1
ATOM 715 C CA . ASN A 1 91 ? 18.377 10.103 -9.600 1.00 78.88 91 ASN A CA 1
ATOM 716 C C . ASN A 1 91 ? 17.552 11.406 -9.618 1.00 78.88 91 ASN A C 1
ATOM 718 O O . ASN A 1 91 ? 17.186 11.862 -10.704 1.00 78.88 91 ASN A O 1
ATOM 722 N N . PRO A 1 92 ? 17.300 12.041 -8.459 1.00 73.19 92 PRO A N 1
ATOM 723 C CA . PRO A 1 92 ? 16.463 13.235 -8.372 1.00 73.19 92 PRO A CA 1
ATOM 724 C C . PRO A 1 92 ? 16.967 14.397 -9.229 1.00 73.19 92 PRO A C 1
ATOM 726 O O . PRO A 1 92 ? 16.172 15.193 -9.717 1.00 73.19 92 PRO A O 1
ATOM 729 N N . ASN A 1 93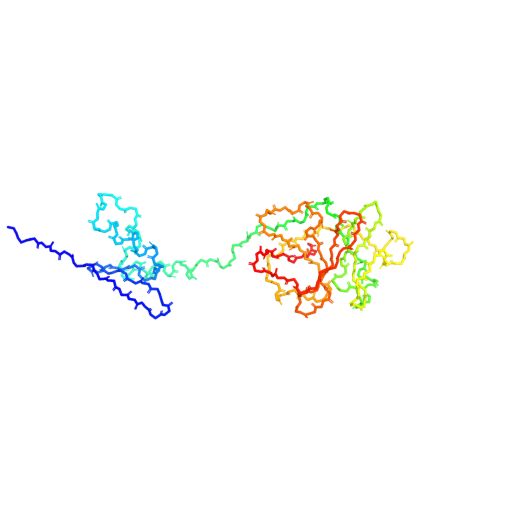 ? 18.268 14.443 -9.525 1.00 71.69 93 ASN A N 1
ATOM 730 C CA . ASN A 1 93 ? 18.853 15.438 -10.427 1.00 71.69 93 ASN A CA 1
ATOM 731 C C . ASN A 1 93 ? 18.445 15.252 -11.905 1.00 71.69 93 ASN A C 1
ATOM 733 O O . ASN A 1 93 ? 18.693 16.130 -12.730 1.00 71.69 93 ASN A O 1
ATOM 737 N N . ILE A 1 94 ? 17.854 14.105 -12.250 1.00 67.44 94 ILE A N 1
ATOM 738 C CA . ILE A 1 94 ? 17.361 13.735 -13.587 1.00 67.44 94 ILE A CA 1
ATOM 739 C C . ILE A 1 94 ? 15.828 13.774 -13.636 1.00 67.44 94 ILE A C 1
ATOM 741 O O . ILE A 1 94 ? 15.259 13.804 -14.731 1.00 67.44 94 ILE A O 1
ATOM 745 N N . ILE A 1 95 ? 15.156 13.838 -12.477 1.00 63.06 95 ILE A N 1
ATOM 746 C CA . ILE A 1 95 ? 13.703 13.987 -12.369 1.00 63.06 95 ILE A CA 1
ATOM 747 C C . ILE A 1 95 ? 13.313 15.369 -12.907 1.00 63.06 95 ILE A C 1
ATOM 749 O O . ILE A 1 95 ? 13.134 16.349 -12.190 1.00 63.06 95 ILE A O 1
ATOM 753 N N . LYS A 1 96 ? 13.141 15.450 -14.224 1.00 56.31 96 LYS A N 1
ATOM 754 C CA . LYS A 1 96 ? 12.084 16.285 -14.785 1.00 56.31 96 LYS A CA 1
ATOM 755 C C . LYS A 1 96 ? 10.775 15.621 -14.367 1.00 56.31 96 LYS A C 1
ATOM 757 O O . LYS A 1 96 ? 10.732 14.397 -14.267 1.00 56.31 96 LYS A O 1
ATOM 762 N N . SER A 1 97 ? 9.737 16.410 -14.114 1.00 62.84 97 SER A N 1
ATOM 763 C CA . SER A 1 97 ? 8.402 16.045 -13.597 1.00 62.84 97 SER A CA 1
ATOM 764 C C . SER A 1 97 ? 7.637 14.929 -14.342 1.00 62.84 97 SER A C 1
ATOM 766 O O . SER A 1 97 ? 6.438 14.769 -14.156 1.00 62.84 97 SER A O 1
ATOM 768 N N . SER A 1 98 ? 8.297 14.187 -15.223 1.00 77.38 98 SER A N 1
ATOM 769 C CA . SER A 1 98 ? 7.748 13.168 -16.097 1.00 77.38 98 SER A CA 1
ATOM 770 C C . SER A 1 98 ? 7.663 11.780 -15.451 1.00 77.38 98 SER A C 1
ATOM 772 O O . SER A 1 98 ? 6.873 10.984 -15.933 1.00 77.38 98 SER A O 1
ATOM 774 N N . TYR A 1 99 ? 8.424 11.452 -14.398 1.00 84.75 99 TYR A N 1
ATOM 775 C CA . TYR A 1 99 ? 8.576 10.056 -13.929 1.00 84.75 99 TYR A CA 1
ATOM 776 C C . TYR A 1 99 ? 7.590 9.572 -12.842 1.00 84.75 99 TYR A C 1
ATOM 778 O O . TYR A 1 99 ? 7.885 8.618 -12.125 1.00 84.75 99 TYR A O 1
ATOM 786 N N . GLY A 1 100 ? 6.428 10.213 -12.684 1.00 87.38 100 GLY A N 1
ATOM 787 C CA . GLY A 1 100 ? 5.498 9.882 -11.594 1.00 87.38 100 GLY A CA 1
ATOM 788 C C . GLY A 1 100 ? 6.151 10.081 -10.221 1.00 87.38 100 GLY A C 1
ATOM 789 O O . GLY A 1 100 ? 6.714 11.145 -9.962 1.00 87.38 100 GLY A O 1
ATOM 790 N N . ASP A 1 101 ? 6.120 9.051 -9.374 1.00 91.19 101 ASP A N 1
ATOM 791 C CA . ASP A 1 101 ? 6.813 9.024 -8.077 1.00 91.19 101 ASP A CA 1
ATOM 792 C C . ASP A 1 101 ? 8.339 8.799 -8.168 1.00 91.19 101 ASP A C 1
ATOM 794 O O . ASP A 1 101 ? 9.035 8.818 -7.154 1.00 91.19 101 ASP A O 1
ATOM 798 N N . GLY A 1 102 ? 8.879 8.594 -9.375 1.00 90.56 102 GLY A N 1
ATOM 799 C CA . GLY A 1 102 ? 10.305 8.363 -9.614 1.00 90.56 102 GLY A CA 1
ATOM 800 C C . GLY A 1 102 ? 10.795 6.959 -9.248 1.00 90.56 102 GLY A C 1
ATOM 801 O O . GLY A 1 102 ? 11.992 6.689 -9.395 1.00 90.56 102 GLY A O 1
ATOM 802 N N . LEU A 1 103 ? 9.900 6.071 -8.806 1.00 93.12 103 LEU A N 1
ATOM 803 C CA . LEU A 1 103 ? 10.217 4.690 -8.457 1.00 93.12 103 LEU A CA 1
ATOM 804 C C . LEU A 1 103 ? 10.113 3.760 -9.666 1.00 93.12 103 LEU A C 1
ATOM 806 O O . LEU A 1 103 ? 9.333 3.984 -10.591 1.00 93.12 103 LEU A O 1
ATOM 810 N N . PHE A 1 104 ? 10.889 2.687 -9.639 1.00 93.00 104 PHE A N 1
ATOM 811 C CA . PHE A 1 104 ? 10.902 1.626 -10.632 1.00 93.00 104 PHE A CA 1
ATOM 812 C C . PHE A 1 104 ? 10.910 0.275 -9.925 1.00 93.00 104 PHE A C 1
ATOM 814 O O . PHE A 1 104 ? 11.652 0.086 -8.961 1.00 93.00 104 PHE A O 1
ATOM 821 N N . ILE A 1 105 ? 10.113 -0.662 -10.429 1.00 94.06 105 ILE A N 1
ATOM 822 C CA . ILE A 1 105 ? 10.052 -2.035 -9.925 1.00 94.06 105 ILE A CA 1
ATOM 823 C C . ILE A 1 105 ? 10.903 -2.898 -10.855 1.00 94.06 105 ILE A C 1
ATOM 825 O O . ILE A 1 105 ? 10.649 -2.928 -12.063 1.00 94.06 105 ILE A O 1
ATOM 829 N N . LYS A 1 106 ? 11.946 -3.549 -10.332 1.00 91.94 106 LYS A N 1
ATOM 830 C CA . LYS A 1 106 ? 12.798 -4.436 -11.129 1.00 91.94 106 LYS A CA 1
ATOM 831 C C . LYS A 1 106 ? 12.136 -5.801 -11.275 1.00 91.94 106 LYS A C 1
ATOM 833 O O . LYS A 1 106 ? 11.864 -6.435 -10.272 1.00 91.94 106 LYS A O 1
ATOM 838 N N . PHE A 1 107 ? 12.014 -6.306 -12.494 1.00 90.75 107 PHE A N 1
ATOM 839 C CA . PHE A 1 107 ? 11.540 -7.664 -12.760 1.00 90.75 107 PHE A CA 1
ATOM 840 C C . PHE A 1 107 ? 12.415 -8.373 -13.793 1.00 90.75 107 PHE A C 1
ATOM 842 O O . PHE A 1 107 ? 13.228 -7.745 -14.486 1.00 90.75 107 PHE A O 1
ATOM 849 N N . GLY A 1 108 ? 12.301 -9.700 -13.839 1.00 86.19 108 GLY A N 1
ATOM 850 C CA . GLY A 1 108 ? 13.222 -10.547 -14.591 1.00 86.19 108 GLY A CA 1
ATOM 851 C C . GLY A 1 108 ? 14.692 -10.266 -14.244 1.00 86.19 108 GLY A C 1
ATOM 852 O O . GLY A 1 108 ? 15.048 -9.769 -13.170 1.00 86.19 108 GLY A O 1
ATOM 853 N N . GLU A 1 109 ? 15.582 -10.540 -15.194 1.00 84.12 109 GLU A N 1
ATOM 854 C CA . GLU A 1 109 ? 17.025 -10.360 -14.988 1.00 84.12 109 GLU A CA 1
ATOM 855 C C . GLU A 1 109 ? 17.455 -8.882 -14.995 1.00 84.12 109 GLU A C 1
ATOM 857 O O . GLU A 1 109 ? 18.342 -8.456 -14.240 1.00 84.12 109 GLU A O 1
ATOM 862 N N . SER A 1 110 ? 16.827 -8.067 -15.847 1.00 82.38 110 SER A N 1
ATOM 863 C CA . SER A 1 110 ? 17.275 -6.694 -16.106 1.00 82.38 110 SER A CA 1
ATOM 864 C C . SER A 1 110 ? 16.167 -5.705 -16.452 1.00 82.38 110 SER A C 1
ATOM 866 O O . SER A 1 110 ? 16.491 -4.625 -16.951 1.00 82.38 110 SER A O 1
ATOM 868 N N . GLN A 1 111 ? 14.895 -6.063 -16.255 1.00 88.06 111 GLN A N 1
ATOM 869 C CA . GLN A 1 111 ? 13.785 -5.203 -16.644 1.00 88.06 111 GLN A CA 1
ATOM 870 C C . GLN A 1 111 ? 13.335 -4.298 -15.498 1.00 88.06 111 GLN A C 1
ATOM 872 O O . GLN A 1 111 ? 13.480 -4.641 -14.328 1.00 88.06 111 GLN A O 1
ATOM 877 N N . PHE A 1 112 ? 12.809 -3.122 -15.837 1.00 90.62 112 PHE A N 1
ATOM 878 C CA . PHE A 1 112 ? 12.303 -2.153 -14.868 1.00 90.62 112 PHE A CA 1
ATOM 879 C C . PHE A 1 112 ? 10.984 -1.555 -15.344 1.00 90.62 112 PHE A C 1
ATOM 881 O O . PHE A 1 112 ? 10.934 -0.971 -16.429 1.00 90.62 112 PHE A O 1
ATOM 888 N N . LEU A 1 113 ? 9.948 -1.663 -14.516 1.00 92.50 113 LEU A N 1
ATOM 889 C CA . LEU A 1 113 ? 8.642 -1.047 -14.724 1.00 92.50 113 LEU A CA 1
ATOM 890 C C . LEU A 1 113 ? 8.602 0.320 -14.040 1.00 92.50 113 LEU A C 1
ATOM 892 O O . LEU A 1 113 ? 8.853 0.430 -12.840 1.00 92.50 113 LEU A O 1
ATOM 896 N N . GLY A 1 114 ? 8.268 1.358 -14.801 1.00 91.31 114 GLY A N 1
ATOM 897 C CA . GLY A 1 114 ? 8.128 2.724 -14.307 1.00 91.31 114 GLY A CA 1
ATOM 898 C C . GLY A 1 114 ? 7.027 3.497 -15.023 1.00 91.31 114 GLY A C 1
ATOM 899 O O . GLY A 1 114 ? 6.332 2.967 -15.892 1.00 91.31 114 GLY A O 1
ATOM 900 N N . ILE A 1 115 ? 6.897 4.776 -14.675 1.00 89.88 115 ILE A N 1
ATOM 901 C CA . ILE A 1 115 ? 5.994 5.722 -15.337 1.00 89.88 115 ILE A CA 1
ATOM 902 C C . ILE A 1 115 ? 6.834 6.833 -15.960 1.00 89.88 115 ILE A C 1
ATOM 904 O O . ILE A 1 115 ? 7.770 7.319 -15.336 1.00 89.88 115 ILE A O 1
ATOM 908 N N . TYR A 1 116 ? 6.506 7.232 -17.187 1.00 86.88 116 TYR A N 1
ATOM 909 C CA . TYR A 1 116 ? 7.081 8.380 -17.874 1.00 86.88 116 TYR A CA 1
ATOM 910 C C . TYR A 1 116 ? 6.002 9.118 -18.672 1.00 86.88 116 TYR A C 1
ATOM 912 O O . TYR A 1 116 ? 5.304 8.532 -19.496 1.00 86.88 116 TYR A O 1
ATOM 920 N N . GLU A 1 117 ? 5.847 10.412 -18.398 1.00 85.62 117 GLU A N 1
ATOM 921 C CA . GLU A 1 117 ? 4.841 11.303 -18.990 1.00 85.62 117 GLU A CA 1
ATOM 922 C C . GLU A 1 117 ? 3.418 10.722 -18.917 1.00 85.62 117 GLU A C 1
ATOM 924 O O . GLU A 1 117 ? 2.648 10.770 -19.877 1.00 85.62 117 GLU A O 1
ATOM 929 N N . GLY A 1 118 ? 3.079 10.135 -17.762 1.00 83.88 118 GLY A N 1
ATOM 930 C CA . GLY A 1 118 ? 1.767 9.533 -17.503 1.00 83.88 118 GLY A CA 1
ATOM 931 C C . GLY A 1 118 ? 1.516 8.212 -18.237 1.00 83.88 118 GLY A C 1
ATOM 932 O O . GLY A 1 118 ? 0.385 7.736 -18.273 1.00 83.88 118 GLY A O 1
ATOM 933 N N . LYS A 1 119 ? 2.544 7.612 -18.843 1.00 87.31 119 LYS A N 1
ATOM 934 C CA . LYS A 1 119 ? 2.468 6.295 -19.483 1.00 87.31 119 LYS A CA 1
ATOM 935 C C . LYS A 1 119 ? 3.383 5.321 -18.770 1.00 87.31 119 LYS A C 1
ATOM 937 O O . LYS A 1 119 ? 4.456 5.704 -18.311 1.00 87.31 119 LYS A O 1
ATOM 942 N N . TRP A 1 120 ? 2.985 4.057 -18.712 1.00 89.56 120 TRP A N 1
ATOM 943 C CA . TRP A 1 120 ? 3.898 3.017 -18.265 1.00 89.56 120 TRP A CA 1
ATOM 944 C C . TRP A 1 120 ? 4.990 2.789 -19.296 1.00 89.56 120 TRP A C 1
ATOM 946 O O . TRP A 1 120 ? 4.789 2.938 -20.505 1.00 89.56 120 TRP A O 1
ATOM 956 N N . ILE A 1 121 ? 6.157 2.443 -18.781 1.00 88.50 121 ILE A N 1
ATOM 957 C CA . ILE A 1 121 ? 7.332 2.127 -19.567 1.00 88.50 121 ILE A CA 1
ATOM 958 C C . ILE A 1 121 ? 8.018 0.906 -18.976 1.00 88.50 121 ILE A C 1
ATOM 960 O O . ILE A 1 121 ? 8.055 0.716 -17.759 1.00 88.50 121 ILE A O 1
ATOM 964 N N . VAL A 1 122 ? 8.610 0.116 -19.862 1.00 88.31 122 VAL A N 1
ATOM 965 C CA . VAL A 1 122 ? 9.581 -0.914 -19.506 1.00 88.31 122 VAL A CA 1
ATOM 966 C C . VAL A 1 122 ? 10.925 -0.451 -20.010 1.00 88.31 122 VAL A C 1
ATOM 968 O O . VAL A 1 122 ? 11.055 -0.088 -21.178 1.00 88.31 122 VAL A O 1
ATOM 971 N N . ASN A 1 123 ? 11.922 -0.471 -19.133 1.00 75.88 123 ASN A N 1
ATOM 972 C CA . ASN A 1 123 ? 13.313 -0.184 -19.472 1.00 75.88 123 ASN A CA 1
ATOM 973 C C . ASN A 1 123 ? 13.568 1.218 -20.034 1.00 75.88 123 ASN A C 1
ATOM 975 O O . ASN A 1 123 ? 14.181 1.344 -21.095 1.00 75.88 123 ASN A O 1
ATOM 979 N N . ASN A 1 124 ? 13.187 2.289 -19.317 1.00 60.41 124 ASN A N 1
ATOM 980 C CA . ASN A 1 124 ? 13.754 3.601 -19.653 1.00 60.41 124 ASN A CA 1
ATOM 981 C C . ASN A 1 124 ? 13.826 4.643 -18.511 1.00 60.41 124 ASN A C 1
ATOM 983 O O . ASN A 1 124 ? 12.847 5.314 -18.206 1.00 60.41 124 ASN A O 1
ATOM 987 N N . PRO A 1 125 ? 15.023 4.841 -17.934 1.00 53.66 125 PRO A N 1
ATOM 988 C CA . PRO A 1 125 ? 15.628 6.178 -17.925 1.00 53.66 125 PRO A CA 1
ATOM 989 C C . PRO A 1 125 ? 17.066 6.128 -18.479 1.00 53.66 125 PRO A C 1
ATOM 991 O O . PRO A 1 125 ? 18.068 6.304 -17.792 1.00 53.66 125 PRO A O 1
ATOM 994 N N . ILE A 1 126 ? 17.114 5.853 -19.774 1.00 54.38 126 ILE A N 1
ATOM 995 C CA . ILE A 1 126 ? 18.121 6.179 -20.781 1.00 54.38 126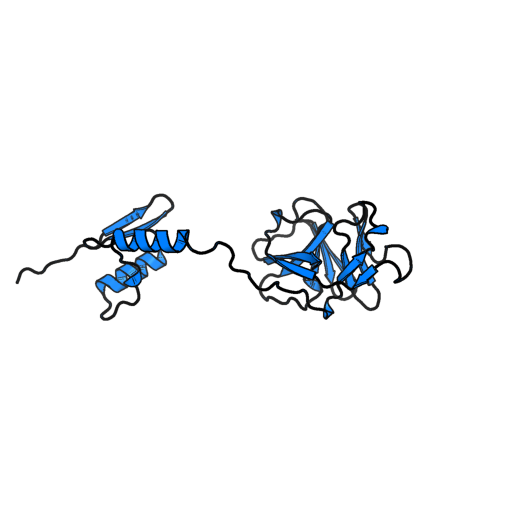 ILE A CA 1
ATOM 996 C C . ILE A 1 126 ? 19.511 5.566 -20.521 1.00 54.38 126 ILE A C 1
ATOM 998 O O . ILE A 1 126 ? 20.515 6.225 -20.256 1.00 54.38 126 ILE A O 1
ATOM 1002 N N . ASP A 1 127 ? 19.513 4.243 -20.706 1.00 55.28 127 ASP A N 1
ATOM 1003 C CA . ASP A 1 127 ? 20.541 3.420 -21.368 1.00 55.28 127 ASP A CA 1
ATOM 1004 C C . ASP A 1 127 ? 21.802 2.965 -20.625 1.00 55.28 127 ASP A C 1
ATOM 1006 O O . ASP A 1 127 ? 22.645 2.281 -21.196 1.00 55.28 127 ASP A O 1
ATOM 1010 N N . THR A 1 128 ? 21.933 3.213 -19.325 1.00 51.88 128 THR A N 1
ATOM 1011 C CA . THR A 1 128 ? 22.822 2.404 -18.470 1.00 51.88 128 THR A CA 1
ATOM 1012 C C . THR A 1 128 ? 22.281 2.373 -17.045 1.00 51.88 128 THR A C 1
ATOM 1014 O O . THR A 1 128 ? 21.618 3.312 -16.614 1.00 51.88 128 THR A O 1
ATOM 1017 N N . LYS A 1 129 ? 22.650 1.344 -16.269 1.00 57.75 129 LYS A N 1
ATOM 1018 C CA . LYS A 1 129 ? 22.472 1.219 -14.802 1.00 57.75 129 LYS A CA 1
ATOM 1019 C C . LYS A 1 129 ? 23.016 2.412 -13.968 1.00 57.75 129 LYS A C 1
ATOM 1021 O O . LYS A 1 129 ? 23.203 2.279 -12.768 1.00 57.75 129 LYS A O 1
ATOM 1026 N N . LYS A 1 130 ? 23.347 3.554 -14.581 1.00 63.16 130 LYS A N 1
ATOM 1027 C CA . LYS A 1 130 ? 23.993 4.723 -13.970 1.00 63.16 130 LYS A CA 1
ATOM 1028 C C . LYS A 1 130 ? 23.021 5.712 -13.325 1.00 63.16 130 LYS A C 1
ATOM 1030 O O . LYS A 1 130 ? 23.479 6.605 -12.618 1.00 63.16 130 LYS A O 1
ATOM 1035 N N . PHE A 1 131 ? 21.718 5.595 -13.581 1.00 73.44 131 PHE A N 1
ATOM 1036 C CA . PHE A 1 131 ? 20.751 6.641 -13.219 1.00 73.44 131 PHE A CA 1
ATOM 1037 C C . PHE A 1 131 ? 19.638 6.199 -12.275 1.00 73.44 131 PHE A C 1
ATOM 1039 O O . PHE A 1 131 ? 18.852 7.041 -11.845 1.00 73.44 131 PHE A O 1
ATOM 1046 N N . ILE A 1 132 ? 19.600 4.915 -11.925 1.00 82.06 132 ILE A N 1
ATOM 1047 C CA . ILE A 1 132 ? 18.700 4.369 -10.914 1.00 82.06 132 ILE A CA 1
ATOM 1048 C C . ILE A 1 132 ? 19.529 3.698 -9.827 1.00 82.06 132 ILE A C 1
ATOM 1050 O O . ILE A 1 132 ? 20.501 3.008 -10.132 1.00 82.06 132 ILE A O 1
ATOM 1054 N N . ASN A 1 133 ? 19.153 3.907 -8.571 1.00 87.06 133 ASN A N 1
ATOM 1055 C CA . ASN A 1 133 ? 19.794 3.263 -7.428 1.00 87.06 133 ASN A CA 1
ATOM 1056 C C . ASN A 1 133 ? 18.759 2.429 -6.677 1.00 87.06 133 ASN A C 1
ATOM 1058 O O . ASN A 1 133 ? 17.613 2.876 -6.584 1.00 87.06 133 ASN A O 1
ATOM 1062 N N . PRO A 1 134 ? 19.135 1.248 -6.156 1.00 91.06 134 PRO A N 1
ATOM 1063 C CA . PRO A 1 134 ? 18.263 0.528 -5.243 1.00 91.06 134 PRO A CA 1
ATOM 1064 C C . PRO A 1 134 ? 18.038 1.396 -4.006 1.00 91.06 134 PRO A C 1
ATOM 1066 O O . PRO A 1 134 ? 18.969 2.055 -3.533 1.00 91.06 134 PRO A O 1
ATOM 1069 N N . ILE A 1 135 ? 16.809 1.413 -3.507 1.00 93.31 135 ILE A N 1
ATOM 1070 C CA . ILE A 1 135 ? 16.453 2.155 -2.300 1.00 93.31 135 ILE A CA 1
ATOM 1071 C C . ILE A 1 135 ? 15.611 1.290 -1.374 1.00 93.31 135 ILE A C 1
ATOM 1073 O O . ILE A 1 135 ? 14.895 0.395 -1.822 1.00 93.31 135 ILE A O 1
ATOM 1077 N N . GLN A 1 136 ? 15.678 1.588 -0.079 1.00 94.81 136 GLN A N 1
ATOM 1078 C CA . GLN A 1 136 ? 14.726 1.041 0.871 1.00 94.81 136 GLN A CA 1
ATOM 1079 C C . GLN A 1 136 ? 13.434 1.850 0.793 1.00 94.81 136 GLN A C 1
ATOM 1081 O O . GLN A 1 136 ? 13.450 3.083 0.790 1.00 94.81 136 GLN A O 1
ATOM 1086 N N . CYS A 1 137 ? 12.313 1.142 0.765 1.00 96.25 137 CYS A N 1
ATOM 1087 C CA . CYS A 1 137 ? 10.994 1.741 0.853 1.00 96.25 137 CYS A CA 1
ATOM 1088 C C . CYS A 1 137 ? 10.235 1.183 2.049 1.00 96.25 137 CYS A C 1
ATOM 1090 O O . CYS A 1 137 ? 10.532 0.091 2.548 1.00 96.25 137 CYS A O 1
ATOM 1092 N N . LYS A 1 138 ? 9.214 1.926 2.456 1.00 95.62 138 LYS A N 1
ATOM 1093 C CA . LYS A 1 138 ? 8.195 1.488 3.394 1.00 95.62 138 LYS A CA 1
ATOM 1094 C C . LYS A 1 138 ? 6.819 1.437 2.746 1.00 95.62 138 LYS A C 1
ATOM 1096 O O . LYS A 1 138 ? 6.562 2.095 1.738 1.00 95.62 138 LYS A O 1
ATOM 1101 N N . LEU A 1 139 ? 5.960 0.629 3.347 1.00 94.88 139 LEU A N 1
ATOM 1102 C CA . LEU A 1 139 ? 4.577 0.395 2.984 1.00 94.88 139 LEU A CA 1
ATOM 1103 C C . LEU A 1 139 ? 3.686 1.177 3.945 1.00 94.88 139 LEU A C 1
ATOM 1105 O O . LEU A 1 139 ? 3.624 0.874 5.136 1.00 94.88 139 LEU A O 1
ATOM 1109 N N . ILE A 1 140 ? 2.981 2.172 3.417 1.00 92.94 140 ILE A N 1
ATOM 1110 C CA . ILE A 1 140 ? 2.021 2.973 4.176 1.00 92.94 140 ILE A CA 1
ATOM 1111 C C . ILE A 1 140 ? 0.616 2.485 3.810 1.00 92.94 140 ILE A C 1
ATOM 1113 O O . ILE A 1 140 ? 0.256 2.594 2.636 1.00 92.94 140 ILE A O 1
ATOM 1117 N N . PRO A 1 141 ? -0.170 1.931 4.757 1.00 92.25 141 PRO A N 1
ATOM 1118 C CA . PRO A 1 141 ? -1.559 1.565 4.493 1.00 92.25 141 PRO A CA 1
ATOM 1119 C C . PRO A 1 141 ? -2.328 2.751 3.907 1.00 92.25 141 PRO A C 1
ATOM 1121 O O . PRO A 1 141 ? -2.201 3.869 4.406 1.00 92.25 141 PRO A O 1
ATOM 1124 N N . CYS A 1 142 ? -3.113 2.514 2.862 1.00 88.44 142 CYS A N 1
ATOM 1125 C CA . CYS A 1 142 ? -3.928 3.549 2.232 1.00 88.44 142 CYS A CA 1
ATOM 1126 C C . CYS A 1 142 ? -5.185 2.942 1.612 1.00 88.44 142 CYS A C 1
ATOM 1128 O O . CYS A 1 142 ? -5.258 1.737 1.372 1.00 88.44 142 CYS A O 1
ATOM 1130 N N . SER A 1 143 ? -6.170 3.788 1.348 1.00 87.88 143 SER A N 1
ATOM 1131 C CA . SER A 1 143 ? -7.291 3.468 0.471 1.00 87.88 143 SER A CA 1
ATOM 1132 C C . SER A 1 143 ? -6.911 3.684 -0.996 1.00 87.88 143 SER A C 1
ATOM 1134 O O . SER A 1 143 ? -6.009 4.462 -1.317 1.00 87.88 143 SER A O 1
ATOM 1136 N N . GLN A 1 144 ? -7.616 3.010 -1.904 1.00 85.44 144 GLN A N 1
ATOM 1137 C CA . GLN A 1 144 ? -7.399 3.141 -3.345 1.00 85.44 144 GLN A CA 1
ATOM 1138 C C . GLN A 1 144 ? -7.553 4.602 -3.825 1.00 85.44 144 GLN A C 1
ATOM 1140 O O . GLN A 1 144 ? -6.764 5.068 -4.646 1.00 85.44 144 GLN A O 1
ATOM 1145 N N . ASP A 1 145 ? -8.506 5.352 -3.262 1.00 85.31 145 ASP A N 1
ATOM 1146 C CA . ASP A 1 145 ? -8.773 6.761 -3.596 1.00 85.31 145 ASP A CA 1
ATOM 1147 C C . ASP A 1 145 ? -7.627 7.727 -3.233 1.00 85.31 145 ASP A C 1
ATOM 1149 O O . ASP A 1 145 ? -7.557 8.845 -3.753 1.00 85.31 145 ASP A O 1
ATOM 1153 N N . GLU A 1 146 ? -6.716 7.318 -2.346 1.00 87.88 146 GLU A N 1
ATOM 1154 C CA . GLU A 1 146 ? -5.543 8.111 -1.960 1.00 87.88 146 GLU A CA 1
ATOM 1155 C C . GLU A 1 146 ? -4.377 7.970 -2.952 1.00 87.88 146 GLU A C 1
ATOM 1157 O O . GLU A 1 146 ? -3.446 8.787 -2.934 1.00 87.88 146 GLU A O 1
ATOM 1162 N N . LEU A 1 147 ? -4.430 6.965 -3.833 1.00 90.19 147 LEU A N 1
ATOM 1163 C CA . LEU A 1 147 ? -3.431 6.726 -4.867 1.00 90.19 147 LEU A CA 1
ATOM 1164 C C . LEU A 1 147 ? -3.642 7.641 -6.080 1.00 90.19 147 LEU A C 1
ATOM 1166 O O . LEU A 1 147 ? -4.756 7.863 -6.558 1.00 90.19 147 LEU A O 1
ATOM 1170 N N . LYS A 1 148 ? -2.537 8.161 -6.616 1.00 90.81 148 LYS A N 1
ATOM 1171 C CA . LYS A 1 148 ? -2.518 9.082 -7.762 1.00 90.81 148 LYS A CA 1
ATOM 1172 C C . LYS A 1 148 ? -1.803 8.465 -8.951 1.00 90.81 148 LYS A C 1
ATOM 1174 O O . LYS A 1 148 ? -0.940 7.604 -8.784 1.00 90.81 148 LYS A O 1
ATOM 1179 N N . ALA A 1 149 ? -2.107 8.948 -10.155 1.00 90.44 149 ALA A N 1
ATOM 1180 C CA . ALA A 1 149 ? -1.373 8.550 -11.349 1.00 90.44 149 ALA A CA 1
ATOM 1181 C C . ALA A 1 149 ? 0.139 8.747 -11.145 1.00 90.44 149 ALA A C 1
ATOM 1183 O O . ALA A 1 149 ? 0.600 9.831 -10.784 1.00 90.44 149 ALA A O 1
ATOM 1184 N N . GLY A 1 150 ? 0.914 7.695 -11.401 1.00 91.19 150 GLY A N 1
ATOM 1185 C CA . GLY A 1 150 ? 2.359 7.689 -11.198 1.00 91.19 150 GLY A CA 1
ATOM 1186 C C . GLY A 1 150 ? 2.832 7.076 -9.882 1.00 91.19 150 GLY A C 1
ATOM 1187 O O . GLY A 1 150 ? 4.030 6.810 -9.784 1.00 91.19 150 GLY A O 1
ATOM 1188 N N . ASP A 1 151 ? 1.944 6.829 -8.915 1.00 93.56 151 ASP A N 1
ATOM 1189 C CA . ASP A 1 151 ? 2.301 6.171 -7.656 1.00 93.56 151 ASP A CA 1
ATOM 1190 C C . ASP A 1 151 ? 2.671 4.691 -7.865 1.00 93.56 151 ASP A C 1
ATOM 1192 O O . ASP A 1 151 ? 2.151 4.003 -8.751 1.00 93.56 151 ASP A O 1
ATOM 1196 N N . THR A 1 152 ? 3.557 4.201 -7.000 1.00 95.75 152 THR A N 1
ATOM 1197 C CA . THR A 1 152 ? 3.829 2.781 -6.765 1.00 95.75 152 THR A CA 1
ATOM 1198 C C . THR A 1 152 ? 3.022 2.306 -5.571 1.00 95.75 152 THR A C 1
ATOM 1200 O O . THR A 1 152 ? 3.038 2.929 -4.505 1.00 95.75 152 THR A O 1
ATOM 1203 N N . ALA A 1 153 ? 2.352 1.175 -5.735 1.00 95.00 153 ALA A N 1
ATOM 1204 C CA . ALA A 1 153 ? 1.543 0.575 -4.691 1.00 95.00 153 ALA A CA 1
ATOM 1205 C C . ALA A 1 153 ? 1.783 -0.932 -4.606 1.00 95.00 153 ALA A C 1
ATOM 1207 O O . ALA A 1 153 ? 2.272 -1.549 -5.551 1.00 95.00 153 ALA A O 1
ATOM 1208 N N . LEU A 1 154 ? 1.420 -1.500 -3.462 1.00 94.31 154 LEU A N 1
ATOM 1209 C CA . LEU A 1 154 ? 1.238 -2.929 -3.262 1.00 94.31 154 LEU A CA 1
ATOM 1210 C C . LEU A 1 154 ? -0.247 -3.196 -3.007 1.00 94.31 154 LEU A C 1
ATOM 1212 O O . LEU A 1 154 ? -0.858 -2.493 -2.199 1.00 94.31 154 LEU A O 1
ATOM 1216 N N . CYS A 1 155 ? -0.811 -4.207 -3.664 1.00 91.25 155 CYS A N 1
ATOM 1217 C CA . CYS A 1 155 ? -2.163 -4.693 -3.399 1.00 91.25 155 CYS A CA 1
ATOM 1218 C C . CYS A 1 155 ? -2.216 -6.218 -3.290 1.00 91.25 155 CYS A C 1
ATOM 1220 O O . CYS A 1 155 ? -1.531 -6.917 -4.026 1.00 91.25 155 CYS A O 1
ATOM 1222 N N . TYR A 1 156 ? -3.057 -6.736 -2.398 1.00 88.06 156 TYR A N 1
ATOM 1223 C CA . TYR A 1 156 ? -3.326 -8.174 -2.262 1.00 88.06 156 TYR A CA 1
ATOM 1224 C C . TYR A 1 156 ? -4.736 -8.403 -1.709 1.00 88.06 156 TYR A C 1
ATOM 1226 O O . TYR A 1 156 ? -5.274 -7.528 -1.029 1.00 88.06 156 TYR A O 1
ATOM 1234 N N . SER A 1 157 ? -5.328 -9.569 -1.986 1.00 81.00 157 SER A N 1
ATOM 1235 C CA . SER A 1 157 ? -6.716 -9.868 -1.608 1.00 81.00 157 SER A CA 1
ATOM 1236 C C . SER A 1 157 ? -6.856 -10.608 -0.276 1.00 81.00 157 SER A C 1
ATOM 1238 O O . SER A 1 157 ? -7.570 -10.169 0.618 1.00 81.00 157 SER A O 1
ATOM 1240 N N . THR A 1 158 ? -6.174 -11.744 -0.105 1.00 69.25 158 THR A N 1
ATOM 1241 C CA . THR A 1 158 ? -6.442 -12.631 1.048 1.00 69.25 158 THR A CA 1
ATOM 1242 C C . THR A 1 158 ? -5.204 -13.093 1.805 1.00 69.25 158 THR A C 1
ATOM 1244 O O . THR A 1 158 ? -5.284 -13.307 3.014 1.00 69.25 158 THR A O 1
ATOM 1247 N N . ASN A 1 159 ? -4.047 -13.188 1.145 1.00 73.75 159 ASN A N 1
ATOM 1248 C CA . ASN A 1 159 ? -2.785 -13.541 1.787 1.00 73.75 159 ASN A CA 1
ATOM 1249 C C . ASN A 1 159 ? -1.809 -12.376 1.701 1.00 73.75 159 ASN A C 1
ATOM 1251 O O . ASN A 1 159 ? -1.400 -11.963 0.619 1.00 73.75 159 ASN A O 1
ATOM 1255 N N . LYS A 1 160 ? -1.438 -11.863 2.873 1.00 78.06 160 LYS A N 1
ATOM 1256 C CA . LYS A 1 160 ? -0.439 -10.812 3.026 1.00 78.06 160 LYS A CA 1
ATOM 1257 C C . LYS A 1 160 ? 0.937 -11.372 2.674 1.00 78.06 160 LYS A C 1
ATOM 1259 O O . LYS A 1 160 ? 1.636 -11.883 3.546 1.00 78.06 160 LYS A O 1
ATOM 1264 N N . ASP A 1 161 ? 1.305 -11.273 1.404 1.00 84.94 161 ASP A N 1
ATOM 1265 C CA . ASP A 1 161 ? 2.645 -11.584 0.922 1.00 84.94 161 ASP A CA 1
ATOM 1266 C C . ASP A 1 161 ? 3.294 -10.327 0.338 1.00 84.94 161 ASP A C 1
ATOM 1268 O O . ASP A 1 161 ? 2.963 -9.864 -0.752 1.00 84.94 161 ASP A O 1
ATOM 1272 N N . PHE A 1 162 ? 4.217 -9.755 1.109 1.00 90.19 162 PHE A N 1
ATOM 1273 C CA . PHE A 1 162 ? 5.011 -8.597 0.697 1.00 90.19 162 PHE A CA 1
ATOM 1274 C C . PHE A 1 162 ? 6.243 -8.975 -0.122 1.00 90.19 162 PHE A C 1
ATOM 1276 O O . PHE A 1 162 ? 6.954 -8.095 -0.593 1.00 90.19 162 PHE A O 1
ATOM 1283 N N . SER A 1 163 ? 6.551 -10.266 -0.221 1.00 90.69 163 SER A N 1
ATOM 1284 C CA . SER A 1 163 ? 7.703 -10.771 -0.964 1.00 90.69 163 SER A CA 1
ATOM 1285 C C . SER A 1 163 ? 7.362 -11.154 -2.400 1.00 90.69 163 SER A C 1
ATOM 1287 O O . SER A 1 163 ? 8.274 -11.349 -3.202 1.00 90.69 163 SER A O 1
ATOM 1289 N N . ASP A 1 164 ? 6.074 -11.200 -2.731 1.00 91.62 164 ASP A N 1
ATOM 1290 C CA . ASP A 1 164 ? 5.606 -11.428 -4.086 1.00 91.62 164 ASP A CA 1
ATOM 1291 C C . ASP A 1 164 ? 5.608 -10.124 -4.889 1.00 91.62 164 ASP A C 1
ATOM 1293 O O . ASP A 1 164 ? 4.912 -9.157 -4.569 1.00 91.62 164 ASP A O 1
ATOM 1297 N N . ILE A 1 165 ? 6.419 -10.105 -5.942 1.00 91.81 165 ILE A N 1
ATOM 1298 C CA . ILE A 1 165 ? 6.564 -8.955 -6.823 1.00 91.81 165 ILE A CA 1
ATOM 1299 C C . ILE A 1 165 ? 5.306 -8.687 -7.657 1.00 91.81 165 ILE A C 1
ATOM 1301 O O . ILE A 1 165 ? 5.071 -7.540 -8.033 1.00 91.81 165 ILE A O 1
ATOM 1305 N N . GLU A 1 166 ? 4.477 -9.703 -7.907 1.00 91.81 166 GLU A N 1
ATOM 1306 C CA . GLU A 1 166 ? 3.252 -9.567 -8.706 1.00 91.81 166 GLU A CA 1
ATOM 1307 C C . GLU A 1 166 ? 2.199 -8.702 -8.000 1.00 91.81 166 GLU A C 1
ATOM 1309 O O . GLU A 1 166 ? 1.350 -8.085 -8.643 1.00 91.81 166 GLU A O 1
ATOM 1314 N N . ASN A 1 167 ? 2.318 -8.558 -6.677 1.00 93.12 167 ASN A N 1
ATOM 1315 C CA . ASN A 1 167 ? 1.481 -7.669 -5.876 1.00 93.12 167 ASN A CA 1
ATOM 1316 C C . ASN A 1 167 ? 1.885 -6.189 -5.990 1.00 93.12 167 ASN A C 1
ATOM 1318 O O . ASN A 1 167 ? 1.169 -5.324 -5.482 1.00 93.12 167 ASN A O 1
ATOM 1322 N N . TYR A 1 168 ? 3.027 -5.872 -6.613 1.00 94.81 168 TYR A N 1
ATOM 1323 C CA . TYR A 1 168 ? 3.506 -4.501 -6.787 1.00 94.81 168 TYR A CA 1
ATOM 1324 C C . TYR A 1 168 ? 3.102 -3.941 -8.149 1.00 94.81 168 TYR A C 1
ATOM 1326 O O . TYR A 1 168 ? 3.293 -4.558 -9.197 1.00 94.81 168 TYR A O 1
ATOM 1334 N N . MET A 1 169 ? 2.597 -2.710 -8.144 1.00 94.38 169 MET A N 1
ATOM 1335 C CA . MET A 1 169 ? 1.989 -2.100 -9.320 1.00 94.38 169 MET A CA 1
ATOM 1336 C C . MET A 1 169 ? 2.282 -0.609 -9.450 1.00 94.38 169 MET A C 1
ATOM 1338 O O . MET A 1 169 ? 2.665 0.075 -8.496 1.00 94.38 169 MET A O 1
ATOM 1342 N N . LYS A 1 170 ? 2.040 -0.094 -10.656 1.00 94.38 170 LYS A N 1
ATOM 1343 C CA . LYS A 1 170 ? 1.996 1.334 -10.968 1.00 94.38 170 LYS A CA 1
ATOM 1344 C C . LYS A 1 170 ? 0.579 1.779 -11.293 1.00 94.38 170 LYS A C 1
ATOM 1346 O O . LYS A 1 170 ? -0.133 1.137 -12.065 1.00 94.38 170 LYS A O 1
ATOM 1351 N N . VAL A 1 171 ? 0.216 2.936 -10.758 1.00 92.50 171 VAL A N 1
ATOM 1352 C CA . VAL A 1 171 ? -1.087 3.571 -10.973 1.00 92.50 171 VAL A CA 1
ATOM 1353 C C . VAL A 1 171 ? -1.046 4.399 -12.255 1.00 92.50 171 VAL A C 1
ATOM 1355 O O . VAL A 1 171 ? -0.197 5.280 -12.403 1.00 92.50 171 VAL A O 1
ATOM 1358 N N . LEU A 1 172 ? -1.950 4.133 -13.200 1.00 88.06 172 LEU A N 1
ATOM 1359 C CA . LEU A 1 172 ? -1.927 4.778 -14.521 1.00 88.06 172 LEU A CA 1
ATOM 1360 C C . LEU A 1 172 ? -2.784 6.044 -14.609 1.00 88.06 172 LEU A C 1
ATOM 1362 O O . LEU A 1 172 ? -2.476 6.928 -15.408 1.00 88.06 172 LEU A O 1
ATOM 1366 N N . LYS A 1 173 ? -3.865 6.145 -13.830 1.00 79.38 173 LYS A N 1
ATOM 1367 C CA . LYS A 1 173 ? -4.788 7.289 -13.858 1.00 79.38 173 LYS A CA 1
ATOM 1368 C C . LYS A 1 173 ? -5.274 7.672 -12.469 1.00 79.38 173 LYS A C 1
ATOM 1370 O O . LYS A 1 173 ? -5.445 6.821 -11.601 1.00 79.38 173 LYS A O 1
ATOM 1375 N N . ASP A 1 174 ? -5.568 8.959 -12.308 1.00 64.88 174 ASP A N 1
ATOM 1376 C CA . ASP A 1 174 ? -6.268 9.478 -11.137 1.00 64.88 174 ASP A CA 1
ATOM 1377 C C . ASP A 1 174 ? -7.677 8.867 -11.094 1.00 64.88 174 ASP A C 1
ATOM 1379 O O . ASP A 1 174 ? -8.378 8.878 -12.110 1.00 64.88 174 ASP A O 1
ATOM 1383 N N . ARG A 1 175 ? -8.083 8.346 -9.925 1.00 57.34 175 ARG A N 1
ATOM 1384 C CA . ARG A 1 175 ? -9.263 7.469 -9.712 1.00 57.34 175 ARG A CA 1
ATOM 1385 C C . ARG A 1 175 ? -9.075 6.005 -10.145 1.00 57.34 175 ARG A C 1
ATOM 1387 O O . ARG A 1 175 ? -10.032 5.322 -10.490 1.00 57.34 175 ARG A O 1
ATOM 1394 N N . ALA A 1 176 ? -7.820 5.562 -10.118 1.00 59.88 176 ALA A N 1
ATOM 1395 C CA . ALA A 1 176 ? -7.357 4.333 -9.477 1.00 59.88 176 ALA A CA 1
ATOM 1396 C C . ALA A 1 176 ? -7.933 2.976 -9.904 1.00 59.88 176 ALA A C 1
ATOM 1398 O O . ALA A 1 176 ? -7.693 2.009 -9.208 1.00 59.88 176 ALA A O 1
ATOM 1399 N N . SER A 1 177 ? -8.588 2.833 -11.049 1.00 68.69 177 SER A N 1
ATOM 1400 C CA . SER A 1 177 ? -8.966 1.500 -11.543 1.00 68.69 177 SER A CA 1
ATOM 1401 C C . SER A 1 177 ? -8.070 0.968 -12.669 1.00 68.69 177 SER A C 1
ATOM 1403 O O . SER A 1 177 ? -8.203 -0.187 -13.071 1.00 68.69 177 SER A O 1
ATOM 1405 N N . ASP A 1 178 ? -7.136 1.796 -13.154 1.00 85.75 178 ASP A N 1
ATOM 1406 C CA . ASP A 1 178 ? -6.158 1.426 -14.174 1.00 85.75 178 ASP A CA 1
ATOM 1407 C C . ASP A 1 178 ? -4.780 1.213 -13.528 1.00 85.75 178 ASP A C 1
ATOM 1409 O O . ASP A 1 178 ? -4.108 2.174 -13.128 1.00 85.75 178 ASP A O 1
ATOM 1413 N N . PHE A 1 179 ? -4.340 -0.041 -13.488 1.00 88.56 179 PHE A N 1
ATOM 1414 C CA . PHE A 1 179 ? -3.050 -0.444 -12.936 1.00 88.56 179 PHE A CA 1
ATOM 1415 C C . PHE A 1 179 ? -2.224 -1.206 -13.961 1.00 88.56 179 PHE A C 1
ATOM 1417 O O . PHE A 1 179 ? -2.748 -1.820 -14.893 1.00 88.56 179 PHE A O 1
ATOM 1424 N N . VAL A 1 180 ? -0.913 -1.181 -13.761 1.00 91.19 180 VAL A N 1
ATOM 1425 C CA . VAL A 1 180 ? 0.022 -2.058 -14.455 1.00 91.19 180 VAL A CA 1
ATOM 1426 C C . VAL A 1 180 ? 0.903 -2.758 -13.429 1.00 91.19 180 VAL A C 1
ATOM 1428 O O . VAL A 1 180 ? 1.443 -2.106 -12.535 1.00 91.19 180 VAL A O 1
ATOM 1431 N N . TRP A 1 181 ? 1.040 -4.070 -13.551 1.00 90.00 181 TRP A N 1
ATOM 1432 C CA . TRP A 1 181 ? 1.833 -4.898 -12.644 1.00 90.00 181 TRP A CA 1
ATOM 1433 C C . TRP A 1 181 ? 2.590 -5.977 -13.416 1.00 90.00 181 TRP A C 1
ATOM 1435 O O . TRP A 1 181 ? 2.456 -6.107 -14.636 1.00 90.00 181 TRP A O 1
ATOM 1445 N N . ILE A 1 182 ? 3.428 -6.710 -12.693 1.00 90.44 182 ILE A N 1
ATOM 1446 C CA . ILE A 1 182 ? 4.292 -7.761 -13.228 1.00 90.44 182 ILE A CA 1
ATOM 1447 C C . ILE A 1 182 ? 3.572 -9.104 -13.113 1.00 90.44 182 ILE A C 1
ATOM 1449 O O . ILE A 1 182 ? 3.061 -9.423 -12.048 1.00 90.44 182 ILE A O 1
ATOM 1453 N N . GLU A 1 183 ? 3.544 -9.884 -14.189 1.00 87.69 183 GLU A N 1
ATOM 1454 C CA . GLU A 1 183 ? 3.008 -11.251 -14.194 1.00 87.69 183 GLU A CA 1
ATOM 1455 C C . GLU A 1 183 ? 4.102 -12.175 -14.743 1.00 87.69 183 GLU A C 1
ATOM 1457 O O . GLU A 1 183 ? 4.371 -12.209 -15.946 1.00 87.69 183 GLU A O 1
ATOM 1462 N N . GLY A 1 184 ? 4.820 -12.856 -13.847 1.00 84.88 184 GLY A N 1
ATOM 1463 C CA . GLY A 1 184 ? 6.047 -13.579 -14.173 1.00 84.88 184 GLY A CA 1
ATOM 1464 C C . GLY A 1 184 ? 7.143 -12.683 -14.770 1.00 84.88 184 GLY A C 1
ATOM 1465 O O . GLY A 1 184 ? 7.718 -11.831 -14.093 1.00 84.88 184 GLY A O 1
ATOM 1466 N N . GLU A 1 185 ? 7.473 -12.912 -16.045 1.00 83.50 185 GLU A N 1
ATOM 1467 C CA . GLU A 1 185 ? 8.451 -12.113 -16.812 1.00 83.50 185 GLU A CA 1
ATOM 1468 C C . GLU A 1 185 ? 7.788 -11.050 -17.710 1.00 83.50 185 GLU A C 1
ATOM 1470 O O . GLU A 1 185 ? 8.478 -10.293 -18.398 1.00 83.50 185 GLU A O 1
ATOM 1475 N N . ASP A 1 186 ? 6.457 -10.981 -17.696 1.00 86.25 186 ASP A N 1
ATOM 1476 C CA . ASP A 1 186 ? 5.653 -10.095 -18.527 1.00 86.25 186 ASP A CA 1
ATOM 1477 C C . ASP A 1 186 ? 4.977 -8.991 -17.699 1.00 86.25 186 ASP A C 1
ATOM 1479 O O . ASP A 1 186 ? 5.147 -8.864 -16.483 1.00 86.25 186 ASP A O 1
ATOM 1483 N N . ILE A 1 187 ? 4.226 -8.139 -18.397 1.00 89.19 187 ILE A N 1
ATOM 1484 C CA . ILE A 1 187 ? 3.448 -7.058 -17.804 1.00 89.19 187 ILE A CA 1
ATOM 1485 C C . ILE A 1 187 ? 1.980 -7.221 -18.146 1.00 89.19 187 ILE A C 1
ATOM 1487 O O . ILE A 1 187 ? 1.614 -7.334 -19.318 1.00 89.19 187 ILE A O 1
ATOM 1491 N N . SER A 1 188 ? 1.156 -7.078 -17.116 1.00 87.75 188 SER A N 1
ATOM 1492 C CA . SER A 1 188 ? -0.292 -7.076 -17.225 1.00 87.75 188 SER A CA 1
ATOM 1493 C C . SER A 1 188 ? -0.871 -5.716 -16.872 1.00 87.75 188 SER A C 1
ATOM 1495 O O . SER A 1 188 ? -0.353 -4.972 -16.040 1.00 87.75 188 SER A O 1
ATOM 1497 N N . ILE A 1 189 ? -1.949 -5.367 -17.572 1.00 86.62 189 ILE A N 1
ATOM 1498 C CA . ILE A 1 189 ? -2.682 -4.119 -17.378 1.00 86.62 189 ILE A CA 1
ATOM 1499 C C . ILE A 1 189 ? -4.100 -4.488 -16.992 1.00 86.62 189 ILE A C 1
ATOM 1501 O O . ILE A 1 189 ? -4.802 -5.142 -17.766 1.00 86.62 189 ILE A O 1
ATOM 1505 N N . CYS A 1 190 ? -4.542 -3.997 -15.845 1.00 82.62 190 CYS A N 1
ATOM 1506 C CA . CYS A 1 190 ? -5.942 -4.041 -15.471 1.00 82.62 190 CYS A CA 1
ATOM 1507 C C . CYS A 1 190 ? -6.569 -2.671 -15.654 1.00 82.62 190 CYS A C 1
ATOM 1509 O O . CYS A 1 190 ? -5.930 -1.640 -15.442 1.00 82.62 190 CYS A O 1
ATOM 1511 N N . ARG A 1 191 ? -7.823 -2.684 -16.090 1.00 81.06 191 ARG A N 1
ATOM 1512 C CA . ARG A 1 191 ? -8.682 -1.513 -16.180 1.00 81.06 191 ARG A CA 1
ATOM 1513 C C . ARG A 1 191 ? -9.952 -1.836 -15.433 1.00 81.06 191 ARG A C 1
ATOM 1515 O O . ARG A 1 191 ? -10.424 -2.965 -15.542 1.00 81.06 191 ARG A O 1
ATOM 1522 N N . GLU A 1 192 ? -10.511 -0.844 -14.756 1.00 75.44 192 GLU A N 1
ATOM 1523 C CA . GLU A 1 192 ? -11.753 -1.020 -13.998 1.00 75.44 192 GLU A CA 1
ATOM 1524 C C . GLU A 1 192 ? -11.620 -2.104 -12.908 1.00 75.44 192 GLU A C 1
ATOM 1526 O O . GLU A 1 192 ? -12.514 -2.921 -12.720 1.00 75.44 192 GLU A O 1
ATOM 1531 N N . PHE A 1 193 ? -10.479 -2.118 -12.207 1.00 74.38 193 PHE A N 1
ATOM 1532 C CA . PHE A 1 193 ? -10.212 -3.018 -11.082 1.00 74.38 193 PHE A CA 1
ATOM 1533 C C . PHE A 1 193 ? -11.240 -2.842 -9.951 1.00 74.38 193 PHE A C 1
ATOM 1535 O O . PHE A 1 193 ? -11.407 -1.728 -9.449 1.00 74.38 193 PHE A O 1
ATOM 1542 N N . ASP A 1 194 ? -11.900 -3.938 -9.564 1.00 73.31 194 ASP A N 1
ATOM 1543 C CA . ASP A 1 194 ? -12.818 -4.008 -8.420 1.00 73.31 194 ASP A CA 1
ATOM 1544 C C . ASP A 1 194 ? -12.013 -4.204 -7.128 1.00 73.31 194 ASP A C 1
ATOM 1546 O O . ASP A 1 194 ? -11.259 -5.171 -6.993 1.00 73.31 194 ASP A O 1
ATOM 1550 N N . ASP A 1 195 ? -12.123 -3.252 -6.207 1.00 69.44 195 ASP A N 1
ATOM 1551 C CA . ASP A 1 195 ? -11.243 -3.109 -5.051 1.00 69.44 195 ASP A CA 1
ATOM 1552 C C . ASP A 1 195 ? -11.832 -3.666 -3.749 1.00 69.44 195 ASP A C 1
ATOM 1554 O O . ASP A 1 195 ? -11.127 -3.680 -2.738 1.00 69.44 195 ASP A O 1
ATOM 1558 N N . SER A 1 196 ? -13.077 -4.165 -3.763 1.00 73.44 196 SER A N 1
ATOM 1559 C CA . SER A 1 196 ? -13.828 -4.504 -2.542 1.00 73.44 196 SER A CA 1
ATOM 1560 C C . SER A 1 196 ? -13.119 -5.499 -1.623 1.00 73.44 196 SER A C 1
ATOM 1562 O O . SER A 1 196 ? -13.323 -5.480 -0.408 1.00 73.44 196 SER A O 1
ATOM 1564 N N . ASP A 1 197 ? -12.279 -6.350 -2.209 1.00 81.50 197 ASP A N 1
ATOM 1565 C CA . ASP A 1 197 ? -11.602 -7.449 -1.530 1.00 81.50 197 ASP A CA 1
ATOM 1566 C C . ASP A 1 197 ? -10.083 -7.233 -1.420 1.00 81.50 197 ASP A C 1
ATOM 1568 O O . ASP A 1 197 ? -9.373 -8.149 -1.011 1.00 81.50 197 ASP A O 1
ATOM 1572 N N . TYR A 1 198 ? -9.563 -6.052 -1.783 1.00 85.38 198 TYR A N 1
ATOM 1573 C CA . TYR A 1 198 ? -8.124 -5.779 -1.825 1.00 85.38 198 TYR A CA 1
ATOM 1574 C C . TYR A 1 198 ? -7.669 -4.792 -0.751 1.00 85.38 198 TYR A C 1
ATOM 1576 O O . TYR A 1 198 ? -8.297 -3.776 -0.466 1.00 85.38 198 TYR A O 1
ATOM 1584 N N . THR A 1 199 ? -6.504 -5.074 -0.172 1.00 89.44 199 THR A N 1
ATOM 1585 C CA . THR A 1 199 ? -5.806 -4.153 0.730 1.00 89.44 199 THR A CA 1
ATOM 1586 C C . THR A 1 199 ? -4.695 -3.433 -0.019 1.00 89.44 199 THR A C 1
ATOM 1588 O O . THR A 1 199 ? -3.895 -4.089 -0.685 1.00 89.44 199 THR A O 1
ATOM 1591 N N . PHE A 1 200 ? -4.594 -2.110 0.141 1.00 91.12 200 PHE A N 1
ATOM 1592 C CA . PHE A 1 200 ? -3.610 -1.279 -0.554 1.00 91.12 200 PHE A CA 1
ATOM 1593 C C . PHE A 1 200 ? -2.571 -0.679 0.394 1.00 91.12 200 PHE A C 1
ATOM 1595 O O . PHE A 1 200 ? -2.863 -0.230 1.505 1.00 91.12 200 PHE A O 1
ATOM 1602 N N . TYR A 1 201 ? -1.336 -0.619 -0.092 1.00 94.06 201 TYR A N 1
ATOM 1603 C CA . TYR A 1 201 ? -0.236 0.090 0.542 1.00 94.06 201 TYR A CA 1
ATOM 1604 C C . TYR A 1 201 ? 0.451 0.982 -0.481 1.00 94.06 201 TYR A C 1
ATOM 1606 O O . TYR A 1 201 ? 0.807 0.530 -1.568 1.00 94.06 201 TYR A O 1
ATOM 1614 N N . LYS A 1 202 ? 0.714 2.233 -0.111 1.00 95.19 202 LYS A N 1
ATOM 1615 C CA . LYS A 1 202 ? 1.570 3.120 -0.890 1.00 95.19 202 LYS A CA 1
ATOM 1616 C C . LYS A 1 202 ? 3.032 2.808 -0.592 1.00 95.19 202 LYS A C 1
ATOM 1618 O O . LYS A 1 202 ? 3.425 2.718 0.572 1.00 95.19 202 LYS A O 1
ATOM 1623 N N . VAL A 1 203 ? 3.839 2.670 -1.641 1.00 96.50 203 VAL A N 1
ATOM 1624 C CA . VAL A 1 203 ? 5.286 2.467 -1.521 1.00 96.50 203 VAL A CA 1
ATOM 1625 C C . VAL A 1 203 ? 5.967 3.830 -1.490 1.00 96.50 203 VAL A C 1
ATOM 1627 O O . VAL A 1 203 ? 5.832 4.619 -2.423 1.00 96.50 203 VAL A O 1
ATOM 1630 N N . VAL A 1 204 ? 6.697 4.121 -0.412 1.00 94.62 204 VAL A N 1
ATOM 1631 C CA . VAL A 1 204 ? 7.361 5.418 -0.211 1.00 94.62 204 VAL A CA 1
ATOM 1632 C C . VAL A 1 204 ? 8.829 5.200 0.163 1.00 94.62 204 VAL A C 1
ATOM 1634 O O . VAL A 1 204 ? 9.104 4.315 0.974 1.00 94.62 204 VAL A O 1
ATOM 1637 N N . PRO A 1 205 ? 9.788 5.961 -0.402 1.00 93.38 205 PRO A N 1
ATOM 1638 C CA . PRO A 1 205 ? 11.178 5.944 0.056 1.00 93.38 205 PRO A CA 1
ATOM 1639 C C . PRO A 1 205 ? 11.293 6.208 1.562 1.00 93.38 205 PRO A C 1
ATOM 1641 O O . PRO A 1 205 ? 10.541 7.026 2.097 1.00 93.38 205 PRO A O 1
ATOM 1644 N N . VAL A 1 206 ? 12.230 5.522 2.221 1.00 90.75 206 VAL A N 1
ATOM 1645 C CA . VAL A 1 206 ? 12.643 5.829 3.604 1.00 90.75 206 VAL A CA 1
ATOM 1646 C C . VAL A 1 206 ? 13.570 7.040 3.628 1.00 90.75 206 VAL A C 1
ATOM 1648 O O . VAL A 1 206 ? 14.450 7.124 2.739 1.00 90.75 206 VAL A O 1
#

pLDDT: mean 83.1, std 12.74, range [44.09, 96.5]

Radius of gyration: 26.33 Å; chains: 1; bounding box: 65×34×71 Å

Foldseek 3Di:
DPDPDFDWDWDQDDVGFIWIDTDQWIQPGHDPVLVVLLVCLVPPNPDRPSCVSTDGPVVVVVVVVVVVPPPPDPPDDFAKQDLLQFKKFFAVVLDDVFWQQRIWTDADPGWTWTTGNLDIDIDDPDDDPPGIDGAIKTWAWDDQLVDARRFKKFKDFDDPDSNDQQRIWGARHRVHQWIWGDDHRDIDIGHRDDPPRMTMTTIGTD

Sequence (206 aa):
MKKVVETITIEKLEGGAFNVVQGDRYSDQLGWDEMLGLVSALTIAKDPNCLHWMKTKEEHEQHLASIRNMPSEVEFEDILVPEGIGIYMVNPNIIKSSYGDGLFIKFGESQFLGIYEGKWIVNNPIDTKKFINPIQCKLIPCSQDELKAGDTALCYSTNKDFSDIENYMKVLKDRASDFVWIEGEDISICREFDDSDYTFYKVVPV

Organism: NCBI:txid1346286

Secondary structure (DSSP, 8-state):
-------EEEEEPTTS-EEEEETTEE--SB-HHHHHHHHHHHHH-SS-GGGGG-B-HHHHHHHHHHHHTS-S---PPPEEPPGGG-EEEE-TTT--TTSTTSEEEEETTTEEEEEETTEEEES-SSSSTTSEEE--EEEEEE-GGG--TT-EEEEESSS--SS-GGGEEEE-STTS--EEEEETTEEEEESS---TT-EEEEEEE-